Protein AF-A0A3P6QAM0-F1 (afdb_monomer_lite)

Structure (mmCIF, N/CA/C/O backbone):
data_AF-A0A3P6QAM0-F1
#
_entry.id   AF-A0A3P6QAM0-F1
#
loop_
_atom_site.group_PDB
_atom_site.id
_atom_site.type_symbol
_atom_site.label_atom_id
_atom_site.label_alt_id
_atom_site.label_comp_id
_atom_site.label_asym_id
_atom_site.label_entity_id
_atom_site.label_seq_id
_atom_site.pdbx_PDB_ins_code
_atom_site.Cartn_x
_atom_site.Cartn_y
_atom_site.Cartn_z
_atom_site.occupancy
_atom_site.B_iso_or_equiv
_atom_site.auth_seq_id
_atom_site.auth_comp_id
_atom_site.auth_asym_id
_atom_site.auth_atom_id
_atom_site.pdbx_PDB_model_num
ATOM 1 N N . MET A 1 1 ? -16.588 9.491 22.822 1.00 46.00 1 MET A N 1
ATOM 2 C CA . MET A 1 1 ? -17.987 9.081 23.075 1.00 46.00 1 MET A CA 1
ATOM 3 C C . MET A 1 1 ? -17.976 7.883 24.006 1.00 46.00 1 MET A C 1
ATOM 5 O O . MET A 1 1 ? -17.371 6.877 23.662 1.00 46.00 1 MET A O 1
ATOM 9 N N . VAL A 1 2 ? -18.585 8.013 25.185 1.00 50.03 2 VAL A N 1
ATOM 10 C CA . VAL A 1 2 ? -18.795 6.908 26.129 1.00 50.03 2 VAL A CA 1
ATOM 11 C C . VAL A 1 2 ? -20.184 6.341 25.842 1.00 50.03 2 VAL A C 1
ATOM 13 O O . VAL A 1 2 ? -21.171 7.052 25.993 1.00 50.03 2 VAL A O 1
ATOM 16 N N . LYS A 1 3 ? -20.268 5.086 25.394 1.00 48.62 3 LYS A N 1
ATOM 17 C CA . LYS A 1 3 ? -21.508 4.298 25.457 1.00 48.62 3 LYS A CA 1
ATOM 18 C C . LYS A 1 3 ? -21.388 3.425 26.713 1.00 48.62 3 LYS A C 1
ATOM 20 O O . LYS A 1 3 ? -20.379 2.747 26.874 1.00 48.62 3 LYS A O 1
ATOM 25 N N . ASN 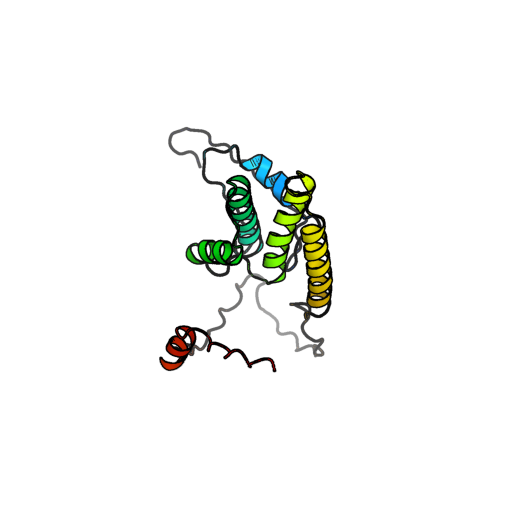A 1 4 ? -22.378 3.469 27.604 1.00 66.00 4 ASN A N 1
ATOM 26 C CA . ASN A 1 4 ? -22.512 2.601 28.789 1.00 66.00 4 ASN A CA 1
ATOM 27 C C . ASN A 1 4 ? -21.430 2.738 29.885 1.00 66.00 4 ASN A C 1
ATOM 29 O O . ASN A 1 4 ? -21.087 1.757 30.535 1.00 66.00 4 ASN A O 1
ATOM 33 N N . GLY A 1 5 ? -20.847 3.922 30.094 1.00 73.88 5 GLY A N 1
ATOM 34 C CA . GLY A 1 5 ? -19.836 4.129 31.149 1.00 73.88 5 GLY A CA 1
ATOM 35 C C . GLY A 1 5 ? -18.454 3.516 30.862 1.00 73.88 5 GLY A C 1
ATOM 36 O O . GLY A 1 5 ? -17.513 3.754 31.617 1.00 73.88 5 GLY A O 1
ATOM 37 N N . GLN A 1 6 ? -18.286 2.791 29.748 1.00 78.12 6 GLN A N 1
ATOM 38 C CA . GLN A 1 6 ? -16.986 2.272 29.323 1.00 78.12 6 GLN A CA 1
ATOM 39 C C . GLN A 1 6 ? -16.104 3.377 28.730 1.00 78.12 6 GLN A C 1
ATOM 41 O O . GLN A 1 6 ? -16.459 4.047 27.755 1.00 78.12 6 GLN A O 1
ATOM 46 N N . ARG A 1 7 ? -14.902 3.530 29.295 1.00 82.44 7 ARG A N 1
ATOM 47 C CA . ARG A 1 7 ? -13.84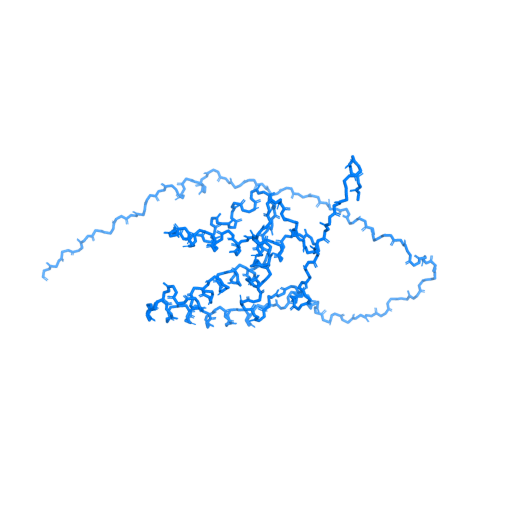4 4.366 28.721 1.00 82.44 7 ARG A CA 1
ATOM 48 C C . ARG A 1 7 ? -13.210 3.630 27.543 1.00 82.44 7 ARG A C 1
ATOM 50 O O . ARG A 1 7 ? -12.654 2.550 27.709 1.00 82.44 7 ARG A O 1
ATOM 57 N N . LEU A 1 8 ? -13.290 4.229 26.358 1.00 85.00 8 LEU A N 1
ATOM 58 C CA . LEU A 1 8 ? -12.628 3.736 25.153 1.00 85.00 8 LEU A CA 1
ATOM 59 C C . LEU A 1 8 ? -11.357 4.548 24.906 1.00 85.00 8 LEU A C 1
ATOM 61 O O . LEU A 1 8 ? -11.399 5.779 24.906 1.00 85.00 8 LEU A O 1
ATOM 65 N N . PHE A 1 9 ? -10.246 3.861 24.659 1.00 87.62 9 PHE A N 1
ATOM 66 C CA . PHE A 1 9 ? -8.983 4.483 24.272 1.00 87.62 9 PHE A CA 1
ATOM 67 C C . PHE A 1 9 ? -8.820 4.418 22.754 1.00 87.62 9 PHE A C 1
ATOM 69 O O . PHE A 1 9 ? -8.995 3.362 22.150 1.00 87.62 9 PHE A O 1
ATOM 76 N N . VAL A 1 10 ? -8.472 5.549 22.139 1.00 90.56 10 VAL A N 1
ATOM 77 C CA . VAL A 1 10 ? -8.199 5.645 20.700 1.00 90.56 10 VAL A CA 1
ATOM 78 C C . VAL A 1 10 ? -6.742 6.039 20.513 1.00 90.56 10 VAL A C 1
ATOM 80 O O . VAL A 1 10 ? -6.308 7.073 21.018 1.00 90.56 10 VAL A O 1
ATOM 83 N N . LYS A 1 11 ? -5.984 5.224 19.775 1.00 91.50 11 LYS A N 1
ATOM 84 C CA . LYS A 1 11 ? -4.593 5.509 19.415 1.00 91.50 11 LYS A CA 1
ATOM 85 C C . LYS A 1 11 ? -4.530 5.953 17.960 1.00 91.50 11 LYS A C 1
ATOM 87 O O . LYS A 1 11 ? -4.946 5.217 17.072 1.00 91.50 11 LYS A O 1
ATOM 92 N N . HIS A 1 12 ? -4.019 7.156 17.722 1.00 93.88 12 HIS A N 1
ATOM 93 C CA . HIS A 1 12 ? -3.909 7.717 16.379 1.00 93.88 12 HIS A CA 1
ATOM 94 C C . HIS A 1 12 ? -2.457 7.667 15.889 1.00 93.88 12 HIS A C 1
ATOM 96 O O . HIS A 1 12 ? -1.561 8.234 16.513 1.00 93.88 12 HIS A O 1
ATOM 102 N N . HIS A 1 13 ? -2.232 7.006 14.753 1.00 93.62 13 HIS A N 1
ATOM 103 C CA . HIS A 1 13 ? -0.937 6.941 14.080 1.00 93.62 13 HIS A CA 1
ATOM 104 C C . HIS A 1 13 ? -0.956 7.824 12.832 1.00 93.62 13 HIS A C 1
ATOM 106 O O . HIS A 1 13 ? -1.694 7.557 11.889 1.00 93.62 13 HIS A O 1
ATOM 112 N N . ARG A 1 14 ? -0.127 8.874 12.816 1.00 93.69 14 ARG A N 1
ATOM 113 C CA . ARG A 1 14 ? -0.054 9.829 11.701 1.00 93.69 14 ARG A CA 1
ATOM 114 C C . ARG A 1 14 ? 1.241 9.664 10.914 1.00 93.69 14 ARG A C 1
ATOM 116 O O . ARG A 1 14 ? 2.321 9.937 11.434 1.00 93.69 14 ARG A O 1
ATOM 123 N N . TRP A 1 15 ? 1.124 9.353 9.625 1.00 94.25 15 TRP A N 1
ATOM 124 C CA . TRP A 1 15 ? 2.239 9.445 8.684 1.00 94.25 15 TRP A CA 1
ATOM 125 C C . TRP A 1 15 ? 2.358 10.876 8.143 1.00 94.25 15 TRP A C 1
ATOM 127 O O . TRP A 1 15 ? 1.545 11.319 7.338 1.00 94.25 15 TRP A O 1
ATOM 137 N N . LYS A 1 16 ? 3.366 11.625 8.607 1.00 91.62 16 LYS A N 1
ATOM 138 C CA . LYS A 1 16 ? 3.544 13.049 8.260 1.00 91.62 16 LYS A CA 1
ATOM 139 C C . LYS A 1 16 ? 4.225 13.301 6.909 1.00 91.62 16 LYS A C 1
ATOM 141 O O . LYS A 1 16 ? 4.029 14.360 6.334 1.00 91.62 16 LYS A O 1
ATOM 146 N N . THR A 1 17 ? 5.027 12.355 6.424 1.00 90.06 17 THR A N 1
ATOM 147 C CA . THR A 1 17 ? 5.912 12.517 5.258 1.00 90.06 17 THR A CA 1
ATOM 148 C C . THR A 1 17 ? 5.370 11.902 3.967 1.00 90.06 17 THR A C 1
ATOM 150 O O . THR A 1 17 ? 6.128 11.746 3.015 1.00 90.06 17 THR A O 1
ATOM 153 N N . TRP A 1 18 ? 4.084 11.535 3.910 1.00 91.88 18 TRP A N 1
ATOM 154 C CA . TRP A 1 18 ? 3.465 11.122 2.649 1.00 91.88 18 TRP A CA 1
ATOM 155 C C . TRP A 1 18 ? 3.129 12.375 1.822 1.00 91.88 18 TRP A C 1
ATOM 157 O O . TRP A 1 18 ? 2.231 13.117 2.222 1.00 91.88 18 TRP A O 1
ATOM 167 N N . PRO A 1 19 ? 3.813 12.624 0.690 1.00 85.38 19 PRO A N 1
ATOM 168 C CA . PRO A 1 19 ? 3.629 13.838 -0.108 1.00 85.38 19 PRO A CA 1
ATOM 169 C C . PRO A 1 19 ? 2.244 13.915 -0.764 1.00 85.38 19 PRO A C 1
ATOM 171 O O . PRO A 1 19 ? 1.604 12.894 -1.039 1.00 85.38 19 PRO A O 1
ATOM 174 N N . ASP A 1 20 ? 1.739 15.129 -0.987 1.00 63.41 20 ASP A N 1
ATOM 175 C CA . ASP A 1 20 ? 0.495 15.358 -1.730 1.00 63.41 20 ASP A CA 1
ATOM 176 C C . ASP A 1 20 ? 0.706 15.012 -3.212 1.00 63.41 20 ASP A C 1
ATOM 178 O O . ASP A 1 20 ? 1.713 15.380 -3.807 1.00 63.41 20 ASP A O 1
ATOM 182 N N . LYS A 1 21 ? -0.240 14.261 -3.795 1.00 69.75 21 LYS A N 1
ATOM 183 C CA . LYS A 1 21 ? -0.266 13.806 -5.204 1.00 69.75 21 LYS A CA 1
ATOM 184 C C . LYS A 1 21 ? 0.828 12.823 -5.658 1.00 69.75 21 LYS A C 1
ATOM 186 O O . LYS A 1 21 ? 0.666 12.231 -6.720 1.00 69.75 21 LYS A O 1
ATOM 191 N N . THR A 1 22 ? 1.873 12.579 -4.870 1.00 84.56 22 THR A N 1
ATOM 192 C CA . THR A 1 22 ? 2.904 11.561 -5.158 1.00 84.56 22 THR A CA 1
ATOM 193 C C . THR A 1 22 ? 2.944 10.475 -4.072 1.00 84.56 22 THR A C 1
ATOM 195 O O . THR A 1 22 ? 1.994 10.311 -3.293 1.00 84.56 22 THR A O 1
ATOM 198 N N . VAL A 1 23 ? 4.015 9.679 -4.040 1.00 90.19 23 VAL A N 1
ATOM 199 C CA . VAL A 1 23 ? 4.192 8.555 -3.111 1.00 90.19 23 VAL A CA 1
ATOM 200 C C . VAL A 1 23 ? 5.448 8.728 -2.254 1.00 90.19 23 VAL A C 1
ATOM 202 O O . VAL A 1 23 ? 6.369 9.447 -2.649 1.00 90.19 23 VAL A O 1
ATOM 205 N N . PRO A 1 24 ? 5.506 8.124 -1.055 1.00 91.56 24 PRO A N 1
ATOM 206 C CA . PRO A 1 24 ? 6.686 8.194 -0.207 1.00 91.56 24 PRO A CA 1
ATOM 207 C C . PRO A 1 24 ? 7.884 7.509 -0.869 1.00 91.56 24 PRO A C 1
ATOM 209 O O . PRO A 1 24 ? 7.747 6.432 -1.436 1.00 91.56 24 PRO A O 1
ATOM 212 N N . LYS A 1 25 ? 9.089 8.063 -0.690 1.00 88.31 25 LYS A N 1
ATOM 213 C CA . LYS A 1 25 ? 10.333 7.380 -1.096 1.00 88.31 25 LYS A CA 1
ATOM 214 C C . LYS A 1 25 ? 10.580 6.091 -0.305 1.00 88.31 25 LYS A C 1
ATOM 216 O O . LYS A 1 25 ? 11.237 5.175 -0.782 1.00 88.31 25 LYS A O 1
ATOM 221 N N . SER A 1 26 ? 10.087 6.032 0.934 1.00 92.81 26 SER A N 1
ATOM 222 C CA . SER A 1 26 ? 10.225 4.845 1.772 1.00 92.81 26 SER A CA 1
ATOM 223 C C . SER A 1 26 ? 9.150 3.818 1.426 1.00 92.81 26 SER A C 1
ATOM 225 O O . SER A 1 26 ? 7.964 4.034 1.688 1.00 92.81 26 SER A O 1
ATOM 227 N N . LEU A 1 27 ? 9.592 2.677 0.901 1.00 93.00 27 LEU A N 1
ATOM 228 C CA . LEU A 1 27 ? 8.750 1.513 0.625 1.00 93.00 27 LEU A CA 1
ATOM 229 C C . LEU A 1 27 ? 8.406 0.724 1.899 1.00 93.00 27 LEU A C 1
ATOM 231 O O . LEU A 1 27 ? 7.360 0.090 1.970 1.00 93.00 27 LEU A O 1
ATOM 235 N N . LEU A 1 28 ? 9.244 0.816 2.941 1.00 94.81 28 LEU A N 1
ATOM 236 C CA . LEU A 1 28 ? 9.073 0.037 4.173 1.00 94.81 28 LEU A CA 1
ATOM 237 C C . LEU A 1 28 ? 8.309 0.758 5.297 1.00 94.81 28 LEU A C 1
ATOM 239 O O . LEU A 1 28 ? 7.828 0.118 6.233 1.00 94.81 28 LEU A O 1
ATOM 243 N N . ALA A 1 29 ? 8.178 2.086 5.235 1.00 94.50 29 ALA A N 1
ATOM 244 C CA . ALA A 1 29 ? 7.537 2.869 6.296 1.00 94.50 29 ALA A CA 1
ATOM 245 C C . ALA A 1 29 ? 6.068 2.478 6.544 1.00 94.50 29 ALA A C 1
ATOM 247 O O . ALA A 1 29 ? 5.619 2.492 7.691 1.00 94.50 29 ALA A O 1
ATOM 248 N N . VAL A 1 30 ? 5.344 2.072 5.497 1.00 95.88 30 VAL A N 1
ATOM 249 C CA . VAL A 1 30 ? 3.954 1.604 5.596 1.00 95.88 30 VAL A CA 1
ATOM 250 C C . VAL A 1 30 ? 3.825 0.377 6.501 1.00 95.88 30 VAL A C 1
ATOM 252 O O . VAL A 1 30 ? 2.944 0.335 7.360 1.00 95.88 30 VAL A O 1
ATOM 255 N N . PHE A 1 31 ? 4.754 -0.577 6.396 1.00 95.94 31 PHE A N 1
ATOM 256 C CA . PHE A 1 31 ? 4.710 -1.813 7.175 1.00 95.94 31 PHE A CA 1
ATOM 257 C C . PHE A 1 31 ? 4.968 -1.575 8.656 1.00 95.94 31 PHE A C 1
ATOM 259 O O . PHE A 1 31 ? 4.406 -2.285 9.480 1.00 95.94 31 PHE A O 1
ATOM 266 N N . ARG A 1 32 ? 5.730 -0.537 9.020 1.00 93.19 32 ARG A N 1
ATOM 267 C CA . ARG A 1 32 ? 5.910 -0.151 10.429 1.00 93.19 32 ARG A CA 1
ATOM 268 C C . ARG A 1 32 ? 4.590 0.280 11.063 1.00 93.19 32 ARG A C 1
ATOM 270 O O . ARG A 1 32 ? 4.316 -0.069 12.204 1.00 93.19 32 ARG A O 1
ATOM 277 N N . ILE A 1 33 ? 3.758 1.019 10.326 1.00 92.50 33 ILE A N 1
ATOM 278 C CA . ILE A 1 33 ? 2.428 1.417 10.806 1.00 92.50 33 ILE A CA 1
ATOM 279 C C . ILE A 1 33 ? 1.508 0.195 10.867 1.00 92.50 33 ILE A C 1
ATOM 281 O O . ILE A 1 33 ? 0.857 -0.012 11.889 1.00 92.50 33 ILE A O 1
ATOM 285 N N . LEU A 1 34 ? 1.497 -0.634 9.816 1.00 94.44 34 LEU A N 1
ATOM 286 C CA . LEU A 1 34 ? 0.683 -1.855 9.759 1.00 94.44 34 LEU A CA 1
ATOM 287 C C . LEU A 1 34 ? 1.032 -2.832 10.894 1.00 94.44 34 LEU A C 1
ATOM 289 O O . LEU A 1 34 ? 0.139 -3.354 11.555 1.00 94.44 34 LEU A O 1
ATOM 293 N N . GLN A 1 35 ? 2.318 -3.008 11.200 1.00 93.19 35 GLN A N 1
ATOM 294 C CA . GLN A 1 35 ? 2.787 -3.855 12.296 1.00 93.19 35 GLN A CA 1
ATOM 295 C C . GLN A 1 35 ? 2.229 -3.414 13.655 1.00 93.19 35 GLN A C 1
ATOM 297 O O . GLN A 1 35 ? 1.856 -4.259 14.462 1.00 93.19 35 GLN A O 1
ATOM 302 N N . VAL A 1 36 ? 2.129 -2.104 13.905 1.00 90.44 36 VAL A N 1
ATOM 303 C CA . VAL A 1 36 ? 1.597 -1.583 15.174 1.00 90.44 36 VAL A CA 1
ATOM 304 C C . VAL A 1 36 ? 0.090 -1.822 15.307 1.00 90.44 36 VAL A C 1
ATOM 306 O O . VAL A 1 36 ? -0.399 -1.989 16.423 1.00 90.44 36 VAL A O 1
ATOM 309 N N . VAL A 1 37 ? -0.653 -1.847 14.197 1.00 90.19 37 VAL A N 1
ATOM 310 C CA . VAL A 1 37 ? -2.122 -1.952 14.226 1.00 90.19 37 VAL A CA 1
ATOM 311 C C . VAL A 1 37 ? -2.649 -3.381 14.069 1.00 90.19 37 VAL A C 1
ATOM 313 O O . VAL A 1 37 ? -3.753 -3.658 14.519 1.00 90.19 37 VAL A O 1
ATOM 316 N N . ARG A 1 38 ? -1.878 -4.323 13.510 1.00 88.44 38 ARG A N 1
ATOM 317 C CA . ARG A 1 38 ? -2.324 -5.718 13.283 1.00 88.44 38 ARG A CA 1
ATOM 318 C C . ARG A 1 38 ? -2.761 -6.475 14.541 1.00 88.44 38 ARG A C 1
ATOM 320 O O . ARG A 1 38 ? -3.541 -7.411 14.437 1.00 88.44 38 ARG A O 1
ATOM 327 N N . GLY A 1 39 ? -2.297 -6.069 15.722 1.00 85.12 39 GLY A N 1
ATOM 328 C CA . GLY A 1 39 ? -2.699 -6.677 16.995 1.00 85.12 39 GLY A CA 1
ATOM 329 C C . GLY A 1 39 ? -4.093 -6.274 17.495 1.00 85.12 39 GLY A C 1
ATOM 330 O O . GLY A 1 39 ? -4.507 -6.727 18.560 1.00 85.12 39 GLY A O 1
ATOM 331 N N . THR A 1 40 ? -4.820 -5.396 16.794 1.00 87.56 40 THR A N 1
ATOM 332 C CA . THR A 1 40 ? -6.134 -4.929 17.256 1.00 87.56 40 THR A CA 1
ATOM 333 C C . THR A 1 40 ? -7.253 -5.893 16.867 1.00 87.56 40 THR A C 1
ATOM 335 O O . THR A 1 40 ? -7.403 -6.228 15.698 1.00 87.56 40 THR A O 1
ATOM 338 N N . SER A 1 41 ? -8.122 -6.246 17.817 1.00 85.94 41 SER A N 1
ATOM 339 C CA . SER A 1 41 ? -9.312 -7.086 17.588 1.00 85.94 41 SER A CA 1
ATOM 340 C C . SER A 1 41 ? -10.531 -6.325 17.046 1.00 85.94 41 SER A C 1
ATOM 342 O O . SER A 1 41 ? -11.619 -6.884 16.920 1.00 85.94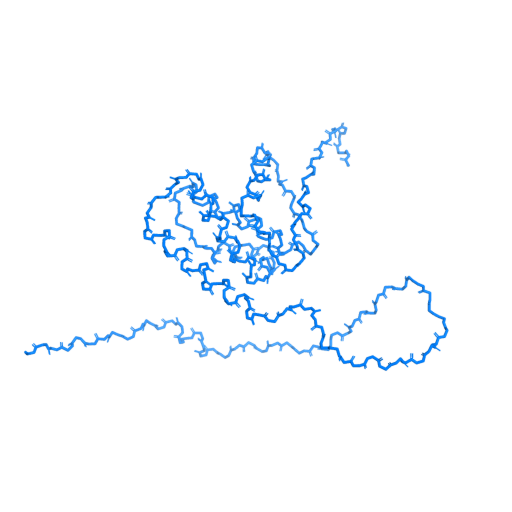 41 SER A O 1
ATOM 344 N N . ARG A 1 42 ? -10.380 -5.027 16.766 1.00 87.56 42 ARG A N 1
ATOM 345 C CA . ARG A 1 42 ? -11.457 -4.136 16.318 1.00 87.56 42 ARG A CA 1
ATOM 346 C C . ARG A 1 42 ? -11.126 -3.570 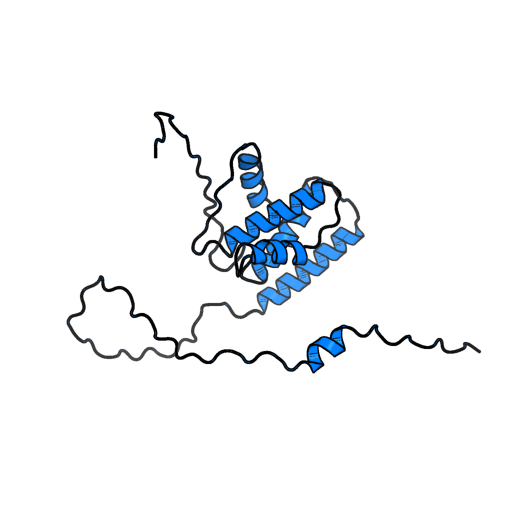14.938 1.00 87.56 42 ARG A C 1
ATOM 348 O O . ARG A 1 42 ? -9.944 -3.426 14.631 1.00 87.56 42 ARG A O 1
ATOM 355 N N . PRO A 1 43 ? -12.135 -3.187 14.135 1.00 90.94 43 PRO A N 1
ATOM 356 C CA . PRO A 1 43 ? -11.896 -2.527 12.858 1.00 90.94 43 PRO A CA 1
ATOM 357 C C . PRO A 1 43 ? -11.007 -1.288 13.017 1.00 90.94 43 PRO A C 1
ATOM 359 O O . PRO A 1 43 ? -11.238 -0.453 13.896 1.00 90.94 43 PRO A O 1
ATOM 362 N N . ILE A 1 44 ? -10.004 -1.170 12.151 1.00 94.50 44 ILE A N 1
ATOM 363 C CA . ILE A 1 44 ? -9.075 -0.038 12.120 1.00 94.50 44 ILE A CA 1
ATOM 364 C C . ILE A 1 44 ? -9.637 1.031 11.185 1.00 94.50 44 ILE A C 1
ATOM 366 O O . ILE A 1 44 ? -10.034 0.743 10.058 1.00 94.50 44 ILE A O 1
ATOM 370 N N . VAL A 1 45 ? -9.631 2.285 11.636 1.00 95.38 45 VAL A N 1
ATOM 371 C CA . VAL A 1 45 ? -9.987 3.431 10.793 1.00 95.38 45 VAL A CA 1
ATOM 372 C C . VAL A 1 45 ? -8.731 3.957 10.105 1.00 95.38 45 VAL A C 1
ATOM 374 O O . VAL A 1 45 ? -7.782 4.370 10.769 1.00 95.38 45 VAL A O 1
ATOM 377 N N . ILE A 1 46 ? -8.741 3.979 8.771 1.00 96.06 46 ILE A N 1
ATOM 378 C CA . ILE A 1 46 ? -7.683 4.567 7.942 1.00 96.06 46 ILE A CA 1
ATOM 379 C C . ILE A 1 46 ? -8.299 5.701 7.128 1.00 96.06 46 ILE A C 1
ATOM 381 O O . ILE A 1 46 ? -9.274 5.497 6.409 1.00 96.06 46 ILE A O 1
ATOM 385 N N . HIS A 1 47 ? -7.720 6.896 7.195 1.00 96.44 47 HIS A N 1
ATOM 386 C CA . HIS A 1 47 ? -8.194 8.037 6.417 1.00 96.44 47 HIS A CA 1
ATOM 387 C C . HIS A 1 47 ? -7.034 8.885 5.885 1.00 96.44 47 HIS A C 1
ATOM 389 O O . HIS A 1 47 ? -5.906 8.823 6.374 1.00 96.44 47 HIS A O 1
ATOM 395 N N . CYS A 1 48 ? -7.328 9.687 4.865 1.00 93.12 48 CYS A N 1
ATOM 396 C CA . CYS A 1 48 ? -6.459 10.761 4.399 1.00 93.12 48 CYS A CA 1
ATOM 397 C C . CYS A 1 48 ? -7.275 12.060 4.318 1.00 93.12 48 CYS A C 1
ATOM 399 O O . CYS A 1 48 ? -7.869 12.436 5.325 1.00 93.12 48 CYS A O 1
ATOM 401 N N . SER A 1 49 ? -7.317 12.719 3.156 1.00 92.69 49 SER A N 1
ATOM 402 C CA . SER A 1 49 ? -8.257 13.812 2.871 1.00 92.69 49 SER A CA 1
ATOM 403 C C . SER A 1 49 ? -9.574 13.237 2.321 1.00 92.69 49 SER A C 1
ATOM 405 O O . SER A 1 49 ? -10.483 12.952 3.090 1.00 92.69 49 SER A O 1
ATOM 407 N N . ALA A 1 50 ? -9.635 12.896 1.028 1.00 93.06 50 ALA A N 1
ATOM 408 C CA . ALA A 1 50 ? -10.812 12.257 0.415 1.00 93.06 50 ALA A CA 1
ATOM 409 C C . ALA A 1 50 ? -11.001 10.764 0.781 1.00 93.06 50 ALA A C 1
ATOM 411 O O . ALA A 1 50 ? -12.017 10.144 0.464 1.00 93.06 50 ALA A O 1
ATOM 412 N N . GLY A 1 51 ? -10.007 10.142 1.421 1.00 95.56 51 GLY A N 1
ATOM 413 C CA . GLY A 1 51 ? -10.068 8.738 1.839 1.00 95.56 51 GLY A CA 1
ATOM 414 C C . GLY A 1 51 ? -10.005 7.719 0.696 1.00 95.56 51 GLY A C 1
ATOM 415 O O . GLY A 1 51 ? -10.487 6.609 0.879 1.00 95.56 51 GLY A O 1
ATOM 416 N N . ILE A 1 52 ? -9.463 8.074 -0.476 1.00 96.25 52 ILE A N 1
ATOM 417 C CA . ILE A 1 52 ? -9.409 7.186 -1.659 1.00 96.25 52 ILE A CA 1
ATOM 418 C C . ILE A 1 52 ? -7.975 6.857 -2.107 1.00 96.25 52 ILE A C 1
ATOM 420 O O . ILE A 1 52 ? -7.649 5.692 -2.306 1.00 96.25 52 ILE A O 1
ATOM 424 N N . GLY A 1 53 ? -7.081 7.851 -2.188 1.00 95.06 53 GLY A N 1
ATOM 425 C CA . GLY A 1 53 ? -5.707 7.662 -2.672 1.00 95.06 53 GLY A CA 1
ATOM 426 C C . GLY A 1 53 ? -4.824 6.924 -1.664 1.00 95.06 53 GLY A C 1
ATOM 427 O O . GLY A 1 53 ? -4.724 5.703 -1.694 1.00 95.06 53 GLY A O 1
ATOM 428 N N . ARG A 1 54 ? -4.235 7.662 -0.709 1.00 96.38 54 ARG A N 1
ATOM 429 C CA . ARG A 1 54 ? -3.365 7.088 0.345 1.00 96.38 54 ARG A CA 1
ATOM 430 C C . ARG A 1 54 ? -4.048 5.980 1.144 1.00 96.38 54 ARG A C 1
ATOM 432 O O . ARG A 1 54 ? -3.438 4.953 1.409 1.00 96.38 54 ARG A O 1
ATOM 439 N N . THR A 1 55 ? -5.314 6.192 1.511 1.00 97.06 55 THR A N 1
ATOM 440 C CA . THR A 1 55 ? -6.121 5.189 2.215 1.00 97.06 55 THR A CA 1
ATOM 441 C C . THR A 1 55 ? -6.210 3.902 1.403 1.00 97.06 55 THR A C 1
ATOM 443 O O . THR A 1 55 ? -5.873 2.846 1.926 1.00 97.06 55 THR A O 1
ATOM 446 N N . GLY A 1 56 ? -6.581 3.994 0.121 1.00 97.44 56 GLY A N 1
ATOM 447 C CA . GLY A 1 56 ? -6.650 2.836 -0.765 1.00 97.44 56 GLY A CA 1
ATOM 448 C C . GLY A 1 56 ? -5.299 2.144 -0.925 1.00 97.44 56 GLY A C 1
ATOM 449 O O . GLY A 1 56 ? -5.250 0.922 -0.888 1.00 97.44 56 GLY A O 1
ATOM 450 N N . SER A 1 57 ? -4.197 2.898 -1.020 1.00 97.75 57 SER A N 1
ATOM 451 C CA . SER A 1 57 ? -2.846 2.327 -1.099 1.00 97.75 57 SER A CA 1
ATOM 452 C C . SER A 1 57 ? -2.475 1.522 0.145 1.00 97.75 57 SER A C 1
ATOM 454 O O . SER A 1 57 ? -1.998 0.401 0.016 1.00 97.75 57 SER A O 1
ATOM 456 N N . VAL A 1 58 ? -2.714 2.051 1.351 1.00 97.62 58 VAL A N 1
ATOM 457 C CA . VAL A 1 58 ? -2.417 1.322 2.599 1.00 97.62 58 VAL A CA 1
ATOM 458 C C . VAL A 1 58 ? -3.266 0.052 2.705 1.00 97.62 58 VAL A C 1
ATOM 460 O O . VAL A 1 58 ? -2.739 -1.000 3.060 1.00 97.62 58 VAL A O 1
ATOM 463 N N . VAL A 1 59 ? -4.553 0.127 2.350 1.00 97.75 59 VAL A N 1
ATOM 464 C CA . VAL A 1 59 ? -5.454 -1.038 2.346 1.00 97.75 59 VAL A CA 1
ATOM 465 C C . VAL A 1 59 ? -5.010 -2.081 1.316 1.00 97.75 59 VAL A C 1
ATOM 467 O O . VAL A 1 59 ? -4.952 -3.263 1.640 1.00 97.75 59 VAL A O 1
ATOM 470 N N . ALA A 1 60 ? -4.635 -1.662 0.104 1.00 98.38 60 ALA A N 1
ATOM 471 C CA . ALA A 1 60 ? -4.150 -2.559 -0.944 1.00 98.38 60 ALA A CA 1
ATOM 472 C C . ALA A 1 60 ? -2.841 -3.259 -0.558 1.00 98.38 60 ALA A C 1
ATOM 474 O O . ALA A 1 60 ? -2.697 -4.453 -0.813 1.00 98.38 60 ALA A O 1
ATOM 475 N N . ILE A 1 61 ? -1.921 -2.547 0.101 1.00 98.31 61 ILE A N 1
ATOM 476 C CA . ILE A 1 61 ? -0.684 -3.129 0.638 1.00 98.31 61 ILE A CA 1
ATOM 477 C C . ILE A 1 61 ? -1.008 -4.173 1.706 1.00 98.31 61 ILE A C 1
ATOM 479 O O . ILE A 1 61 ? -0.451 -5.264 1.665 1.00 98.31 61 ILE A O 1
ATOM 483 N N . GLU A 1 62 ? -1.923 -3.890 2.636 1.00 97.31 62 GLU A N 1
ATOM 484 C CA . GLU A 1 62 ? -2.297 -4.875 3.657 1.00 97.31 62 GLU A CA 1
ATOM 485 C C . GLU A 1 62 ? -2.953 -6.112 3.032 1.00 97.31 62 GLU A C 1
ATOM 487 O O . GLU A 1 62 ? -2.524 -7.229 3.307 1.00 97.31 62 GLU A O 1
ATOM 492 N N . MET A 1 63 ? -3.934 -5.933 2.142 1.00 97.56 63 MET A N 1
ATOM 493 C CA . MET A 1 63 ? -4.600 -7.048 1.455 1.00 97.56 63 MET A CA 1
ATOM 494 C C . MET A 1 63 ? -3.617 -7.884 0.629 1.00 97.56 63 MET A C 1
ATOM 496 O O . MET A 1 63 ? -3.657 -9.116 0.671 1.00 97.56 63 MET A O 1
ATOM 500 N N . GLY A 1 64 ? -2.723 -7.223 -0.110 1.00 97.81 64 GLY A N 1
ATOM 501 C CA . GLY A 1 64 ? -1.701 -7.889 -0.906 1.00 97.81 64 GLY A CA 1
ATOM 502 C C . GLY A 1 64 ? -0.710 -8.656 -0.038 1.00 97.81 64 GLY A C 1
ATOM 503 O O . GLY A 1 64 ? -0.416 -9.814 -0.324 1.00 97.81 64 GLY A O 1
ATOM 504 N N . LEU A 1 65 ? -0.258 -8.057 1.066 1.00 96.50 65 LEU A N 1
ATOM 505 C CA . LEU A 1 65 ? 0.673 -8.705 1.980 1.00 96.50 65 LEU A CA 1
ATOM 506 C C . LEU A 1 65 ? 0.036 -9.915 2.672 1.00 96.50 65 LEU A C 1
ATOM 508 O O . LEU A 1 65 ? 0.664 -10.965 2.721 1.00 96.50 65 LEU A O 1
ATOM 512 N N . GLN A 1 66 ? -1.210 -9.820 3.143 1.00 95.38 66 GLN A N 1
ATOM 513 C CA . GLN A 1 66 ? -1.909 -10.972 3.731 1.00 95.38 66 GLN A CA 1
ATOM 514 C C . GLN A 1 66 ? -2.090 -12.115 2.720 1.00 95.38 66 GLN A C 1
ATOM 516 O O . GLN A 1 66 ? -1.903 -13.275 3.071 1.00 95.38 66 GLN A O 1
ATOM 521 N N . THR A 1 67 ? -2.374 -11.793 1.452 1.00 96.50 67 THR A N 1
ATOM 522 C CA . THR A 1 67 ? -2.458 -12.790 0.366 1.00 96.50 67 THR A CA 1
ATOM 523 C C . THR A 1 67 ? -1.122 -13.519 0.183 1.00 96.50 67 THR A C 1
ATOM 525 O O . THR A 1 67 ? -1.082 -14.748 0.144 1.00 96.50 67 THR A O 1
ATOM 528 N N . LEU A 1 68 ? -0.014 -12.771 0.123 1.00 94.06 68 LEU A N 1
ATOM 529 C CA . LEU A 1 68 ? 1.329 -13.340 -0.026 1.00 94.06 68 LEU A CA 1
ATOM 530 C C . LEU A 1 68 ? 1.747 -14.171 1.194 1.00 94.06 68 LEU A C 1
ATOM 532 O O . LEU A 1 68 ? 2.274 -15.267 1.031 1.00 94.06 68 LEU A O 1
ATOM 536 N N . LEU A 1 69 ? 1.482 -13.685 2.410 1.00 92.44 69 LEU A N 1
ATOM 537 C CA . LEU A 1 69 ? 1.785 -14.404 3.654 1.00 92.44 69 LEU A CA 1
ATOM 538 C C . LEU A 1 69 ? 0.958 -15.687 3.808 1.00 92.44 69 LEU A C 1
ATOM 540 O O . LEU A 1 69 ? 1.421 -16.636 4.433 1.00 92.44 69 LEU A O 1
ATOM 544 N N . ALA A 1 70 ? -0.229 -15.748 3.202 1.00 94.88 70 ALA A N 1
ATOM 545 C CA . ALA A 1 70 ? -1.028 -16.966 3.098 1.00 94.88 70 ALA A CA 1
ATOM 546 C C . ALA A 1 70 ? -0.522 -17.942 2.012 1.00 94.88 70 ALA A C 1
ATOM 548 O O . ALA A 1 70 ? -1.168 -18.956 1.753 1.00 94.88 70 ALA A O 1
ATOM 549 N N . GLY A 1 71 ? 0.598 -17.641 1.342 1.00 91.69 71 GLY A N 1
ATOM 550 C CA . GLY A 1 71 ? 1.159 -18.462 0.265 1.00 91.69 71 GLY A CA 1
ATOM 551 C C . GLY A 1 71 ? 0.354 -18.413 -1.037 1.00 91.69 71 GLY A C 1
ATOM 552 O O . GLY A 1 71 ? 0.522 -19.270 -1.903 1.00 91.69 71 GLY A O 1
ATOM 553 N N . GLN A 1 72 ? -0.544 -17.436 -1.189 1.00 93.69 72 GLN A N 1
ATOM 554 C CA . GLN A 1 72 ? -1.410 -17.321 -2.358 1.00 93.69 72 GLN A CA 1
ATOM 555 C C . GLN A 1 72 ? -0.781 -16.435 -3.437 1.00 93.69 72 GLN A C 1
ATOM 557 O O . GLN A 1 72 ? -0.057 -15.477 -3.158 1.00 93.69 72 GLN A O 1
ATOM 562 N N . LYS A 1 73 ? -1.113 -16.721 -4.701 1.00 92.31 73 LYS A N 1
ATOM 563 C CA . LYS A 1 73 ? -0.731 -15.860 -5.825 1.00 92.31 73 LYS A CA 1
ATOM 564 C C . LYS A 1 73 ? -1.440 -14.513 -5.706 1.00 92.31 73 LYS A C 1
ATOM 566 O O . LYS A 1 73 ? -2.664 -14.452 -5.604 1.00 92.31 73 LYS A O 1
ATOM 571 N N . LEU A 1 74 ? -0.668 -13.435 -5.770 1.00 94.56 74 LEU A N 1
ATOM 572 C CA . LEU A 1 74 ? -1.192 -12.078 -5.723 1.00 94.56 74 LEU A CA 1
ATOM 573 C C . LEU A 1 74 ? -1.497 -11.563 -7.134 1.00 94.56 74 LEU A C 1
ATOM 575 O O . LEU A 1 74 ? -0.597 -11.448 -7.960 1.00 94.56 74 LEU A O 1
ATOM 579 N N . ASN A 1 75 ? -2.748 -11.163 -7.373 1.00 96.62 75 ASN A N 1
ATOM 580 C CA . ASN A 1 75 ? -3.110 -10.296 -8.492 1.00 96.62 75 ASN A CA 1
ATOM 581 C C . ASN A 1 75 ? -3.484 -8.908 -7.960 1.00 96.62 75 ASN A C 1
ATOM 583 O O . ASN A 1 75 ? -4.559 -8.716 -7.386 1.00 96.62 75 ASN A O 1
ATOM 587 N N . LEU A 1 76 ? -2.595 -7.933 -8.150 1.00 95.62 76 LEU A N 1
ATOM 588 C CA . LEU A 1 76 ? -2.792 -6.588 -7.614 1.00 95.62 76 LEU A CA 1
ATOM 589 C C . LEU A 1 76 ? -3.981 -5.856 -8.262 1.00 95.62 76 LEU A C 1
ATOM 591 O O . LEU A 1 76 ? -4.669 -5.092 -7.585 1.00 95.62 76 LEU A O 1
ATOM 595 N N . LEU A 1 77 ? -4.285 -6.133 -9.534 1.00 96.56 77 LEU A N 1
ATOM 596 C CA . LEU A 1 77 ? -5.446 -5.552 -10.210 1.00 96.56 77 LEU A CA 1
ATOM 597 C C . LEU A 1 77 ? -6.749 -6.011 -9.550 1.00 96.56 77 LEU A C 1
ATOM 599 O O . LEU A 1 77 ? -7.644 -5.197 -9.319 1.00 96.56 77 LEU A O 1
ATOM 603 N N . ASP A 1 78 ? -6.838 -7.292 -9.195 1.00 97.88 78 ASP A N 1
ATOM 604 C CA . ASP A 1 78 ? -8.013 -7.842 -8.518 1.00 97.88 78 ASP A CA 1
ATOM 605 C C . ASP A 1 78 ? -8.142 -7.318 -7.085 1.00 97.88 78 ASP A C 1
ATOM 607 O O . ASP A 1 78 ? -9.255 -7.049 -6.633 1.00 97.88 78 ASP A O 1
ATOM 611 N N . VAL A 1 79 ? -7.025 -7.093 -6.383 1.00 98.25 79 VAL A N 1
ATOM 612 C CA . VAL A 1 79 ? -7.036 -6.391 -5.087 1.00 98.25 79 VAL A CA 1
ATOM 613 C C . VAL A 1 79 ? -7.621 -4.988 -5.250 1.00 98.25 79 VAL A C 1
ATOM 615 O O . VAL A 1 79 ? -8.542 -4.618 -4.523 1.00 98.25 79 VAL A O 1
ATOM 618 N N . CYS A 1 80 ? -7.153 -4.215 -6.233 1.00 97.62 80 CYS A N 1
ATOM 619 C CA . CYS A 1 80 ? -7.680 -2.875 -6.484 1.00 97.62 80 CYS A CA 1
ATOM 620 C C . CYS A 1 80 ? -9.161 -2.882 -6.888 1.00 97.62 80 CYS A C 1
ATOM 622 O O . CYS A 1 80 ? -9.899 -2.010 -6.434 1.00 97.62 80 CYS A O 1
ATOM 624 N N . ARG A 1 81 ? -9.613 -3.855 -7.692 1.00 97.88 81 ARG A N 1
ATOM 625 C CA . ARG A 1 81 ? -11.037 -4.033 -8.031 1.00 97.88 81 ARG A CA 1
ATOM 626 C C . ARG A 1 81 ? -11.879 -4.270 -6.779 1.00 97.88 81 ARG A C 1
ATOM 628 O O . ARG A 1 81 ? -12.776 -3.479 -6.519 1.00 97.88 81 ARG A O 1
ATOM 635 N N . LYS A 1 82 ? -11.500 -5.240 -5.938 1.00 98.06 82 LYS A N 1
ATOM 636 C CA . LYS A 1 82 ? -12.201 -5.544 -4.676 1.00 98.06 82 LYS A CA 1
ATOM 637 C C . LYS A 1 82 ? -12.319 -4.327 -3.756 1.00 98.06 82 LYS A C 1
ATOM 639 O O . LYS A 1 82 ? -13.357 -4.114 -3.139 1.00 98.06 82 LYS A O 1
ATOM 644 N N . ILE A 1 83 ? -11.266 -3.511 -3.660 1.00 98.12 83 ILE A N 1
ATOM 645 C CA . ILE A 1 83 ? -11.316 -2.275 -2.864 1.00 98.12 83 ILE A CA 1
ATOM 646 C C . ILE A 1 83 ? -12.256 -1.253 -3.519 1.00 98.12 83 ILE A C 1
ATOM 648 O O . ILE A 1 83 ? -13.019 -0.590 -2.819 1.00 98.12 83 ILE A O 1
ATOM 652 N N . ARG A 1 84 ? -12.228 -1.119 -4.851 1.00 98.12 84 ARG A N 1
ATOM 653 C CA . ARG A 1 84 ? -13.086 -0.183 -5.595 1.00 98.12 84 ARG A CA 1
ATOM 654 C C . ARG A 1 84 ? -14.567 -0.557 -5.553 1.00 98.12 84 ARG A C 1
ATOM 656 O O . ARG A 1 84 ? -15.380 0.364 -5.536 1.00 98.12 84 ARG A O 1
ATOM 663 N N . ASP A 1 85 ? -14.892 -1.841 -5.429 1.00 98.12 85 ASP A N 1
ATOM 664 C CA . ASP A 1 85 ? -16.263 -2.323 -5.211 1.00 98.12 85 ASP A CA 1
ATOM 665 C C . ASP A 1 85 ? -16.839 -1.837 -3.869 1.00 98.12 85 ASP A C 1
ATOM 667 O O . ASP A 1 85 ? -18.040 -1.619 -3.743 1.00 98.12 85 ASP A O 1
ATOM 671 N N . GLN A 1 86 ? -15.984 -1.620 -2.862 1.00 97.38 86 GLN A N 1
ATOM 672 C CA . GLN A 1 86 ? -16.387 -1.100 -1.548 1.00 97.38 86 GLN A CA 1
ATOM 673 C C . GLN A 1 86 ? -16.221 0.422 -1.430 1.00 97.38 86 GLN A C 1
ATOM 675 O O . GLN A 1 86 ? -16.927 1.075 -0.658 1.00 97.38 86 GLN A O 1
ATOM 680 N N . ARG A 1 87 ? -15.268 1.007 -2.168 1.00 97.38 87 ARG A N 1
ATOM 681 C CA . ARG A 1 87 ? -14.990 2.446 -2.169 1.00 97.38 87 ARG A CA 1
ATOM 682 C C . ARG A 1 87 ? -14.421 2.912 -3.508 1.00 97.38 87 ARG A C 1
ATOM 684 O O . ARG A 1 87 ? -13.232 2.744 -3.796 1.00 97.38 87 ARG A O 1
ATOM 691 N N . MET A 1 88 ? -15.273 3.576 -4.285 1.00 96.75 88 MET A N 1
ATOM 692 C CA . MET A 1 88 ? -14.963 4.123 -5.607 1.00 96.75 88 MET A CA 1
ATOM 693 C C . MET A 1 88 ? -13.670 4.963 -5.623 1.00 96.75 88 MET A C 1
ATOM 695 O O . MET A 1 88 ? -13.363 5.683 -4.673 1.00 96.75 88 MET A O 1
ATOM 699 N N . HIS A 1 89 ? -12.916 4.870 -6.724 1.00 95.56 89 HIS A N 1
ATOM 700 C CA . HIS A 1 89 ? -11.640 5.569 -6.964 1.00 95.56 89 HIS A CA 1
ATOM 701 C C . HIS A 1 89 ? -10.497 5.265 -5.979 1.00 95.56 89 HIS A C 1
ATOM 703 O O . HIS A 1 89 ? -9.489 5.976 -5.970 1.00 95.56 89 HIS A O 1
ATOM 709 N N . SER A 1 90 ? -10.608 4.208 -5.170 1.00 97.62 90 SER A N 1
ATOM 710 C CA . SER A 1 90 ? -9.502 3.771 -4.314 1.00 97.62 90 SER A CA 1
ATOM 711 C C . SER A 1 90 ? -8.253 3.429 -5.130 1.00 97.62 90 SER A C 1
ATOM 713 O O . SER A 1 90 ? -8.361 2.810 -6.193 1.00 97.62 90 SER A O 1
ATOM 715 N N . VAL A 1 91 ? -7.079 3.828 -4.617 1.00 95.81 91 VAL A N 1
ATOM 716 C CA . VAL A 1 91 ? -5.806 3.877 -5.367 1.00 95.81 91 VAL A CA 1
ATOM 717 C C . VAL A 1 91 ? -5.984 4.763 -6.604 1.00 95.81 91 VAL A C 1
ATOM 719 O O . VAL A 1 91 ? -6.322 4.301 -7.695 1.00 95.81 91 VAL A O 1
ATOM 722 N N . GLN A 1 92 ? -5.849 6.070 -6.384 1.00 92.81 92 GLN A N 1
ATOM 723 C CA . GLN A 1 92 ? -6.412 7.102 -7.254 1.00 92.81 92 GLN A CA 1
ATOM 724 C C . GLN A 1 92 ? -5.572 7.362 -8.507 1.00 92.81 92 GLN A C 1
ATOM 726 O O . GLN A 1 92 ? -6.130 7.621 -9.567 1.00 92.81 92 GLN A O 1
ATOM 731 N N . VAL A 1 93 ? -4.246 7.330 -8.379 1.00 90.31 93 VAL A N 1
ATOM 732 C CA . VAL A 1 93 ? -3.312 7.654 -9.467 1.00 90.31 93 VAL A CA 1
ATOM 733 C C . VAL A 1 93 ? -2.340 6.506 -9.704 1.00 90.31 93 VAL A C 1
ATOM 735 O O . VAL A 1 93 ? -2.045 5.734 -8.793 1.00 90.31 93 VAL A O 1
ATOM 738 N N . GLU A 1 94 ? -1.809 6.411 -10.917 1.00 88.81 94 GLU A N 1
ATOM 739 C CA . GLU A 1 94 ? -0.949 5.305 -11.364 1.00 88.81 94 GLU A CA 1
ATOM 740 C C . GLU A 1 94 ? 0.283 5.114 -10.471 1.00 88.81 94 GLU A C 1
ATOM 742 O O . GLU A 1 94 ? 0.596 3.996 -10.066 1.00 88.81 94 GLU A O 1
ATOM 747 N N . VAL A 1 95 ? 0.916 6.213 -10.047 1.00 90.19 95 VAL A N 1
ATOM 748 C CA . VAL A 1 95 ? 2.068 6.165 -9.134 1.00 90.19 95 VAL A CA 1
ATOM 749 C C . VAL A 1 95 ? 1.735 5.522 -7.784 1.00 90.19 95 VAL A C 1
ATOM 751 O O . VAL A 1 95 ? 2.580 4.855 -7.195 1.00 90.19 95 VAL A O 1
ATOM 754 N N . GLN A 1 96 ? 0.492 5.636 -7.306 1.00 93.88 96 GLN A N 1
ATOM 755 C CA . GLN A 1 96 ? 0.053 4.941 -6.093 1.00 93.88 96 GLN A CA 1
ATOM 756 C C . GLN A 1 96 ? -0.103 3.440 -6.319 1.00 93.88 96 GLN A C 1
ATOM 758 O O . GLN A 1 96 ? 0.206 2.672 -5.414 1.00 93.88 96 GLN A O 1
ATOM 763 N N . TYR A 1 97 ? -0.578 3.021 -7.494 1.00 94.12 97 TYR A N 1
ATOM 764 C CA . TYR A 1 97 ? -0.691 1.605 -7.841 1.00 94.12 97 TYR A CA 1
ATOM 765 C C . TYR A 1 97 ? 0.689 0.949 -7.893 1.00 94.12 97 TYR A C 1
ATOM 767 O O . TYR A 1 97 ? 0.903 -0.093 -7.274 1.00 94.12 97 TYR A O 1
ATOM 775 N N . VAL A 1 98 ? 1.652 1.604 -8.545 1.00 91.56 98 VAL A N 1
ATOM 776 C CA . VAL A 1 98 ? 3.021 1.087 -8.605 1.00 91.56 98 VAL A CA 1
ATOM 777 C C . VAL A 1 98 ? 3.688 1.100 -7.237 1.00 91.56 98 VAL A C 1
ATOM 779 O O . VAL A 1 98 ? 4.275 0.094 -6.856 1.00 91.56 98 VAL A O 1
ATOM 782 N N . TYR A 1 99 ? 3.497 2.147 -6.431 1.00 94.06 99 TYR A N 1
ATOM 783 C CA . TYR A 1 99 ? 3.988 2.160 -5.050 1.00 94.06 99 TYR A CA 1
ATOM 784 C C . TYR A 1 99 ? 3.495 0.967 -4.217 1.00 94.06 99 TYR A C 1
ATOM 786 O O . TYR A 1 99 ? 4.255 0.434 -3.413 1.00 94.06 99 TYR A O 1
ATOM 794 N N . VAL A 1 100 ? 2.247 0.515 -4.407 1.00 96.56 100 VAL A N 1
ATOM 795 C CA . VAL A 1 100 ? 1.734 -0.686 -3.725 1.00 96.56 100 VAL A CA 1
ATOM 796 C C . VAL A 1 100 ? 2.535 -1.925 -4.132 1.00 96.56 100 VAL A C 1
ATOM 798 O O . VAL A 1 100 ? 2.965 -2.676 -3.258 1.00 96.56 100 VAL A O 1
ATOM 801 N N . ALA A 1 101 ? 2.764 -2.124 -5.433 1.00 93.94 101 ALA A N 1
ATOM 802 C CA . ALA A 1 101 ? 3.569 -3.237 -5.934 1.00 93.94 101 ALA A CA 1
ATOM 803 C C . ALA A 1 101 ? 5.006 -3.177 -5.393 1.00 93.94 101 ALA A C 1
ATOM 805 O O . ALA A 1 101 ? 5.507 -4.160 -4.853 1.00 93.94 101 ALA A O 1
ATOM 806 N N . GLU A 1 102 ? 5.643 -2.006 -5.464 1.00 91.81 102 GLU A N 1
ATOM 807 C CA . GLU A 1 102 ? 7.011 -1.810 -4.988 1.00 91.81 102 GLU A CA 1
ATOM 808 C C . GLU A 1 102 ? 7.154 -2.058 -3.488 1.00 91.81 102 GLU A C 1
ATOM 810 O O . GLU A 1 102 ? 8.110 -2.701 -3.063 1.00 91.81 102 GLU A O 1
ATOM 815 N N . ALA A 1 103 ? 6.204 -1.579 -2.681 1.00 95.31 103 ALA A N 1
ATOM 816 C CA . ALA A 1 103 ? 6.219 -1.792 -1.241 1.00 95.31 103 ALA A CA 1
ATOM 817 C C . ALA A 1 103 ? 6.153 -3.285 -0.900 1.00 95.31 103 ALA A C 1
ATOM 819 O O . ALA A 1 103 ? 6.928 -3.762 -0.072 1.00 95.31 103 ALA A O 1
ATOM 820 N N . LEU A 1 104 ? 5.265 -4.036 -1.558 1.00 95.06 104 LEU A N 1
ATOM 821 C CA . LEU A 1 104 ? 5.151 -5.484 -1.370 1.00 95.06 104 LEU A CA 1
ATOM 822 C C . LEU A 1 104 ? 6.426 -6.210 -1.800 1.00 95.06 104 LEU A C 1
ATOM 824 O O . LEU A 1 104 ? 6.887 -7.109 -1.094 1.00 95.06 104 LEU A O 1
ATOM 828 N N . CYS A 1 105 ? 7.021 -5.791 -2.918 1.00 90.75 105 CYS A N 1
ATOM 829 C CA . CYS A 1 105 ? 8.248 -6.399 -3.398 1.00 90.75 105 CYS A CA 1
ATOM 830 C C . CYS A 1 105 ? 9.439 -6.139 -2.462 1.00 90.75 105 CYS A C 1
ATOM 832 O O . CYS A 1 105 ? 10.179 -7.059 -2.108 1.00 90.75 105 CYS A O 1
ATOM 834 N N . GLU A 1 106 ? 9.603 -4.894 -2.016 1.00 91.44 106 GLU A N 1
ATOM 835 C CA . GLU A 1 106 ? 10.668 -4.525 -1.084 1.00 91.44 106 GLU A CA 1
ATOM 836 C C . GLU A 1 106 ? 10.493 -5.229 0.265 1.00 91.44 106 GLU A C 1
ATOM 838 O O . GLU A 1 106 ? 11.478 -5.641 0.873 1.00 91.44 106 GLU A O 1
ATOM 843 N N . TYR A 1 107 ? 9.251 -5.439 0.714 1.00 93.06 107 TYR A N 1
ATOM 844 C CA . TYR A 1 107 ? 8.979 -6.229 1.912 1.00 93.06 107 TYR A CA 1
ATOM 845 C C . TYR A 1 107 ? 9.426 -7.685 1.756 1.00 93.06 107 TYR A C 1
ATOM 847 O O . TYR A 1 107 ? 10.149 -8.187 2.612 1.00 93.06 107 TYR A O 1
ATOM 855 N N . GLY A 1 108 ? 9.048 -8.353 0.659 1.00 90.69 108 GLY A N 1
ATOM 856 C CA . GLY A 1 108 ? 9.450 -9.740 0.397 1.00 90.69 108 GLY A CA 1
ATOM 857 C C . GLY A 1 108 ? 10.970 -9.912 0.342 1.00 90.69 108 GLY A C 1
ATOM 858 O O . GLY A 1 108 ? 11.506 -10.846 0.935 1.00 90.69 108 GLY A O 1
ATOM 859 N N . LYS A 1 109 ? 11.672 -8.958 -0.281 1.00 87.69 109 LYS A N 1
ATOM 860 C CA . LYS A 1 109 ? 13.140 -8.904 -0.300 1.00 87.69 109 LYS A CA 1
ATOM 861 C C . LYS A 1 109 ? 13.728 -8.688 1.099 1.00 87.69 109 LYS A C 1
ATOM 863 O O . LYS A 1 109 ? 14.630 -9.419 1.492 1.00 87.69 109 LYS A O 1
ATOM 868 N N . ALA A 1 110 ? 13.229 -7.706 1.853 1.00 90.31 110 ALA A N 1
ATOM 869 C CA . ALA A 1 110 ? 13.737 -7.377 3.187 1.00 90.31 110 ALA A CA 1
ATOM 870 C C . ALA A 1 110 ? 13.516 -8.501 4.214 1.00 90.31 110 ALA A C 1
ATOM 872 O O . ALA A 1 110 ? 14.288 -8.616 5.161 1.00 90.31 110 ALA A O 1
ATOM 873 N N . MET A 1 111 ? 12.476 -9.317 4.025 1.00 90.38 111 MET A N 1
ATOM 874 C CA . MET A 1 111 ? 12.178 -10.492 4.853 1.00 90.38 111 MET A CA 1
ATOM 875 C C . MET A 1 111 ? 12.799 -11.789 4.310 1.00 90.38 111 MET A C 1
ATOM 877 O O . MET A 1 111 ? 12.546 -12.856 4.859 1.00 90.38 111 MET A O 1
ATOM 881 N N . GLU A 1 112 ? 13.586 -11.710 3.233 1.00 88.94 112 GLU A N 1
ATOM 882 C CA . GLU A 1 112 ? 14.220 -12.852 2.566 1.00 88.94 112 GLU A CA 1
ATOM 883 C C . GLU A 1 112 ? 13.254 -13.950 2.064 1.00 88.94 112 GLU A C 1
ATOM 885 O O . GLU A 1 112 ? 13.649 -15.107 1.919 1.00 88.94 112 GLU A O 1
ATOM 890 N N . TYR A 1 113 ? 11.997 -13.610 1.757 1.00 85.44 113 TYR A N 1
ATOM 891 C CA . TYR A 1 113 ? 10.990 -14.584 1.305 1.00 85.44 113 TYR A CA 1
ATOM 892 C C . TYR A 1 113 ? 11.218 -15.107 -0.112 1.00 85.44 113 TYR A C 1
ATOM 894 O O . TYR A 1 113 ? 10.816 -16.225 -0.427 1.00 85.44 113 TYR A O 1
ATOM 902 N N . TRP A 1 114 ? 11.869 -14.326 -0.969 1.00 75.62 114 TRP A N 1
ATOM 903 C CA . TRP A 1 114 ? 12.324 -14.786 -2.276 1.00 75.62 114 TRP A CA 1
ATOM 904 C C . TRP A 1 114 ? 13.780 -14.378 -2.487 1.00 75.62 114 TRP A C 1
ATOM 906 O O . TRP A 1 114 ? 14.198 -13.275 -2.132 1.00 75.62 114 TRP A O 1
ATOM 916 N N . LYS A 1 115 ? 14.561 -15.288 -3.070 1.00 76.88 115 LYS A N 1
ATOM 917 C CA . LYS A 1 115 ? 15.981 -15.081 -3.402 1.00 76.88 115 LYS A CA 1
ATOM 918 C C . LYS A 1 115 ? 16.273 -15.328 -4.882 1.00 76.88 115 LYS A C 1
ATOM 920 O O . LYS A 1 115 ? 17.432 -15.422 -5.259 1.00 76.88 115 LYS A O 1
ATOM 925 N N . ASP A 1 116 ? 15.228 -15.434 -5.702 1.00 80.94 116 ASP A N 1
ATOM 926 C CA . ASP A 1 116 ? 15.347 -15.670 -7.137 1.00 80.94 116 ASP A CA 1
ATOM 927 C C . ASP A 1 116 ? 16.011 -14.457 -7.827 1.00 80.94 116 ASP A C 1
ATOM 929 O O . ASP A 1 116 ? 15.413 -13.370 -7.869 1.00 80.94 116 ASP A O 1
ATOM 933 N N . PRO A 1 117 ? 17.242 -14.609 -8.356 1.00 83.31 117 PRO A N 1
ATOM 934 C CA . PRO A 1 117 ? 17.959 -13.520 -9.010 1.00 83.31 117 PRO A CA 1
ATOM 935 C C . PRO A 1 117 ? 17.239 -12.990 -10.253 1.00 83.31 117 PRO A C 1
ATOM 937 O O . PRO A 1 117 ? 17.352 -11.801 -10.560 1.00 83.31 117 PRO A O 1
ATOM 940 N N . GLU A 1 118 ? 16.487 -13.837 -10.958 1.00 84.25 118 GLU A N 1
ATOM 941 C CA . GLU A 1 118 ? 15.763 -13.451 -12.166 1.00 84.25 118 GLU A CA 1
ATOM 942 C C . GLU A 1 118 ? 14.590 -12.533 -11.817 1.00 84.25 118 GLU A C 1
ATOM 944 O O . GLU A 1 118 ? 14.468 -11.446 -12.386 1.00 84.25 118 GLU A O 1
ATOM 949 N N . LEU A 1 119 ? 13.797 -12.890 -10.802 1.00 77.62 119 LEU A N 1
ATOM 950 C CA . LEU A 1 119 ? 12.705 -12.043 -10.309 1.00 77.62 119 LEU A CA 1
ATOM 951 C C . LEU A 1 119 ? 13.214 -10.692 -9.795 1.00 77.62 119 LEU A C 1
ATOM 953 O O . LEU A 1 119 ? 12.610 -9.653 -10.073 1.00 77.62 119 LEU A O 1
ATOM 957 N N . LEU A 1 120 ? 14.349 -10.678 -9.090 1.00 79.38 120 LEU A N 1
ATOM 958 C CA . LEU A 1 120 ? 14.982 -9.435 -8.639 1.00 79.38 120 LEU A CA 1
ATOM 959 C C . LEU A 1 120 ? 15.440 -8.568 -9.821 1.00 79.38 120 LEU A C 1
ATOM 961 O O . LEU A 1 120 ? 15.274 -7.343 -9.795 1.00 79.38 120 LEU A O 1
ATOM 965 N N . GLN A 1 121 ? 15.976 -9.185 -10.878 1.00 86.19 121 GLN A N 1
ATOM 966 C CA . GLN A 1 121 ? 16.378 -8.474 -12.089 1.00 86.19 121 GLN A CA 1
ATOM 967 C C . GLN A 1 121 ? 15.163 -7.925 -12.848 1.00 86.19 121 GLN A C 1
ATOM 969 O O . GLN A 1 121 ? 15.180 -6.766 -13.266 1.00 86.19 121 GLN A O 1
ATOM 974 N N . MET A 1 122 ? 14.101 -8.720 -13.004 1.00 83.12 122 MET A N 1
ATOM 975 C CA . MET A 1 122 ? 12.846 -8.289 -13.625 1.00 83.12 122 MET A CA 1
ATOM 976 C C . MET A 1 122 ? 12.242 -7.099 -12.881 1.00 83.12 122 MET A C 1
ATOM 978 O O . MET A 1 122 ? 11.884 -6.102 -13.508 1.00 83.12 122 MET A O 1
ATOM 982 N N . PHE A 1 123 ? 12.195 -7.161 -11.548 1.00 79.56 123 PHE A N 1
ATOM 983 C CA . PHE A 1 123 ? 11.708 -6.060 -10.720 1.00 79.56 123 PHE A CA 1
ATOM 984 C C . PHE A 1 123 ? 12.564 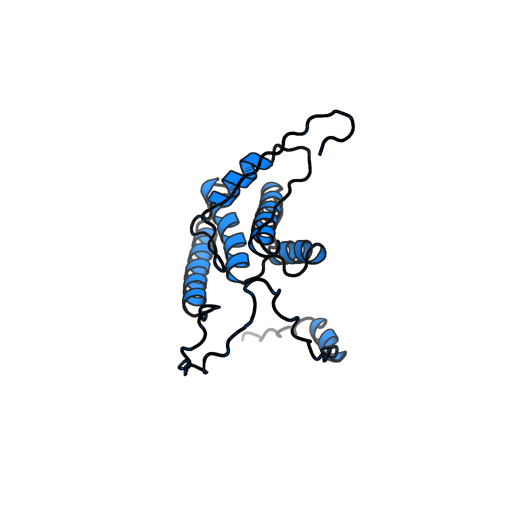-4.798 -10.883 1.00 79.56 123 PHE A C 1
ATOM 986 O O . PHE A 1 123 ? 12.032 -3.700 -11.038 1.00 79.56 123 PHE A O 1
ATOM 993 N N . THR A 1 124 ? 13.890 -4.948 -10.924 1.00 83.81 124 THR A N 1
ATOM 994 C CA . THR A 1 124 ? 14.813 -3.823 -11.137 1.00 83.81 124 THR A CA 1
ATOM 995 C C . THR A 1 124 ? 14.595 -3.162 -12.502 1.00 83.81 124 THR A C 1
ATOM 997 O O . THR A 1 124 ? 14.525 -1.936 -12.589 1.00 83.81 124 THR A O 1
ATOM 1000 N N . LYS A 1 125 ? 14.424 -3.960 -13.565 1.00 86.69 125 LYS A N 1
ATOM 1001 C CA . LYS A 1 125 ? 14.116 -3.469 -14.920 1.00 86.69 125 LYS A CA 1
ATOM 1002 C C . LYS A 1 125 ? 12.767 -2.749 -14.967 1.00 86.69 125 LYS A C 1
ATOM 1004 O O . LYS A 1 125 ? 12.680 -1.657 -15.525 1.00 86.69 125 LYS A O 1
ATOM 1009 N N . PHE A 1 126 ? 11.737 -3.336 -14.356 1.00 83.62 126 PHE A N 1
ATOM 1010 C CA . PHE A 1 126 ? 10.412 -2.724 -14.253 1.00 83.62 126 PHE A CA 1
ATOM 1011 C C . PHE A 1 126 ? 10.483 -1.359 -13.562 1.00 83.62 126 PHE A C 1
ATOM 1013 O O . PHE A 1 126 ? 9.954 -0.384 -14.088 1.00 83.62 126 PHE A O 1
ATOM 1020 N N . LYS A 1 127 ? 11.194 -1.272 -12.433 1.00 78.50 127 LYS A N 1
ATOM 1021 C CA . LYS A 1 127 ? 11.364 -0.023 -11.690 1.00 78.50 127 LYS A CA 1
ATOM 1022 C C . LYS A 1 127 ? 12.050 1.055 -12.525 1.00 78.50 127 LYS A C 1
ATOM 1024 O O . LYS A 1 127 ? 11.528 2.157 -12.619 1.00 78.50 127 LYS A O 1
ATOM 1029 N N . ALA A 1 128 ? 13.154 0.725 -13.197 1.00 85.56 128 ALA A N 1
ATOM 1030 C CA . ALA A 1 128 ? 13.843 1.674 -14.071 1.00 85.56 128 ALA A CA 1
ATOM 1031 C C . ALA A 1 128 ? 12.932 2.192 -15.200 1.00 85.56 128 ALA A C 1
ATOM 1033 O O . ALA A 1 128 ? 12.890 3.392 -15.465 1.00 85.56 128 ALA A O 1
ATOM 1034 N N . SER A 1 129 ? 12.158 1.300 -15.828 1.00 84.38 129 SER A N 1
ATOM 1035 C CA . SER A 1 129 ? 11.187 1.678 -16.861 1.00 84.38 129 SER A CA 1
ATOM 1036 C C . SER A 1 129 ? 10.052 2.545 -16.314 1.00 84.38 129 SER A C 1
ATOM 1038 O O . SER A 1 129 ? 9.573 3.436 -17.013 1.00 84.38 129 SER A O 1
ATOM 1040 N N . PHE A 1 130 ? 9.591 2.276 -15.094 1.00 80.81 130 PHE A N 1
ATOM 1041 C CA . PHE A 1 130 ? 8.522 3.045 -14.475 1.00 80.81 130 PHE A CA 1
ATOM 1042 C C . PHE A 1 130 ? 8.996 4.429 -14.026 1.00 80.81 130 PHE A C 1
ATOM 1044 O O . PHE A 1 130 ? 8.293 5.409 -14.254 1.00 80.81 130 PHE A O 1
ATOM 1051 N N . ASP A 1 131 ? 10.189 4.529 -13.441 1.00 82.44 131 ASP A N 1
ATOM 1052 C CA . ASP A 1 131 ? 10.786 5.807 -13.052 1.00 82.44 131 ASP A CA 1
ATOM 1053 C C . ASP A 1 131 ? 10.974 6.717 -14.283 1.00 82.44 131 ASP A C 1
ATOM 1055 O O . ASP A 1 131 ? 10.635 7.902 -14.234 1.00 82.44 131 ASP A O 1
ATOM 1059 N N . ASP A 1 132 ? 11.415 6.155 -15.415 1.00 85.38 132 ASP A N 1
ATOM 1060 C CA . ASP A 1 132 ? 11.474 6.858 -16.704 1.00 85.38 132 ASP A CA 1
ATOM 1061 C C . ASP A 1 132 ? 10.082 7.314 -17.179 1.00 85.38 132 ASP A C 1
ATOM 1063 O O . ASP A 1 132 ? 9.907 8.483 -17.532 1.00 85.38 132 ASP A O 1
ATOM 1067 N N . TYR A 1 133 ? 9.066 6.447 -17.116 1.00 82.06 133 TYR A N 1
ATOM 1068 C CA . TYR A 1 133 ? 7.682 6.815 -17.440 1.00 82.06 133 TYR A CA 1
ATOM 1069 C C . TYR A 1 133 ? 7.166 7.966 -16.563 1.00 82.06 133 TYR A C 1
ATOM 1071 O O . TYR A 1 133 ? 6.659 8.960 -17.082 1.00 82.06 133 TYR A O 1
ATOM 1079 N N . VAL A 1 134 ? 7.346 7.880 -15.241 1.00 76.94 134 VAL A N 1
ATOM 1080 C CA . VAL A 1 134 ? 6.921 8.919 -14.292 1.00 76.94 134 VAL A CA 1
ATOM 1081 C C . VAL A 1 134 ? 7.642 10.236 -14.551 1.00 76.94 134 VAL A C 1
ATOM 1083 O O . VAL A 1 134 ? 7.013 11.288 -14.457 1.00 76.94 134 VAL A O 1
ATOM 1086 N N . SER A 1 135 ? 8.927 10.201 -14.916 1.00 81.94 135 SER A N 1
ATOM 1087 C CA . SER A 1 135 ? 9.693 11.412 -15.241 1.00 81.94 135 SER A CA 1
ATOM 1088 C C . SER A 1 135 ? 9.130 12.188 -16.440 1.00 81.94 135 SER A C 1
ATOM 1090 O O . SER A 1 135 ? 9.324 13.399 -16.537 1.00 81.94 135 SER A O 1
ATOM 1092 N N . LYS A 1 136 ? 8.398 11.501 -17.328 1.00 81.62 136 LYS A N 1
ATOM 1093 C CA . LYS A 1 136 ? 7.783 12.061 -18.539 1.00 81.62 136 LYS A CA 1
ATOM 1094 C C . LYS A 1 136 ? 6.344 12.528 -18.324 1.00 81.62 136 LYS A C 1
ATOM 1096 O O . LYS A 1 136 ? 5.792 13.199 -19.195 1.00 81.62 136 LYS A O 1
ATOM 1101 N N . LEU A 1 137 ? 5.719 12.179 -17.198 1.00 70.81 137 LEU A N 1
ATOM 1102 C CA . LEU A 1 137 ? 4.350 12.593 -16.918 1.00 70.81 137 LEU A CA 1
ATOM 1103 C C . LEU A 1 137 ? 4.282 14.097 -16.613 1.00 70.81 137 LEU A C 1
ATOM 1105 O O . LEU A 1 137 ? 5.103 14.613 -15.849 1.00 70.81 137 LEU A O 1
ATOM 1109 N N . PRO A 1 138 ? 3.276 14.815 -17.146 1.00 67.38 138 PRO A N 1
ATOM 1110 C CA . PRO A 1 138 ? 3.062 16.207 -16.789 1.00 67.38 138 PRO A CA 1
ATOM 1111 C C . PRO A 1 138 ? 2.765 16.321 -15.290 1.00 67.38 138 PRO A C 1
ATOM 1113 O O . PRO A 1 138 ? 1.960 15.571 -14.729 1.00 67.38 138 PRO A O 1
ATOM 1116 N N . VAL A 1 139 ? 3.401 17.288 -14.628 1.00 63.41 139 VAL A N 1
ATOM 1117 C CA . VAL A 1 139 ? 3.162 17.560 -13.209 1.00 63.41 139 VAL A CA 1
ATOM 1118 C C . VAL A 1 139 ? 1.713 18.024 -13.039 1.00 63.41 139 VAL A C 1
ATOM 1120 O O . VAL A 1 139 ? 1.360 19.152 -13.383 1.00 63.41 139 VAL A O 1
ATOM 1123 N N . LEU A 1 140 ? 0.861 17.151 -12.494 1.00 52.09 140 LEU A N 1
ATOM 1124 C CA . LEU A 1 140 ? -0.552 17.426 -12.211 1.00 52.09 140 LEU A CA 1
ATOM 1125 C C . LEU A 1 140 ? -0.707 18.580 -11.198 1.00 52.09 140 LEU A C 1
ATOM 1127 O O . LEU A 1 140 ? -0.803 18.378 -9.980 1.00 52.09 140 LEU A O 1
ATOM 1131 N N . GLY A 1 141 ? -0.765 19.814 -11.704 1.00 51.03 141 GLY A N 1
ATOM 1132 C CA . GLY A 1 141 ? -1.031 21.017 -10.911 1.00 51.03 141 GLY A CA 1
ATOM 1133 C C . GLY A 1 141 ? -0.240 22.278 -11.258 1.00 51.03 141 GLY A C 1
ATOM 1134 O O . GLY A 1 141 ? -0.394 23.249 -10.526 1.00 51.03 141 GLY A O 1
ATOM 1135 N N . GLN A 1 142 ? 0.572 22.310 -12.317 1.00 39.19 142 GLN A N 1
ATOM 1136 C CA . GLN A 1 142 ? 1.040 23.585 -12.872 1.00 39.19 142 GLN A CA 1
ATOM 1137 C C . GLN A 1 142 ? 0.082 24.000 -13.989 1.00 39.19 142 GLN A C 1
ATOM 1139 O O . GLN A 1 142 ? 0.094 23.420 -15.071 1.00 39.19 142 GLN A O 1
ATOM 1144 N N . ALA A 1 143 ? -0.787 24.977 -13.716 1.00 36.12 143 ALA A N 1
ATOM 1145 C CA . ALA A 1 143 ? -1.404 25.722 -14.806 1.00 36.12 143 ALA A CA 1
ATOM 1146 C C . ALA A 1 143 ? -0.272 26.386 -15.615 1.00 36.12 143 ALA A C 1
ATOM 1148 O O . ALA A 1 143 ? 0.701 26.838 -14.998 1.00 36.12 143 ALA A O 1
ATOM 1149 N N . PRO A 1 144 ? -0.352 26.457 -16.957 1.00 37.78 144 PRO A N 1
ATOM 1150 C CA . PRO A 1 144 ? 0.556 27.318 -17.700 1.00 37.78 144 PRO A CA 1
ATOM 1151 C C . PRO A 1 144 ? 0.457 28.723 -17.105 1.00 37.78 144 PRO A C 1
ATOM 1153 O O . PRO A 1 144 ? -0.636 29.157 -16.736 1.00 37.78 144 PRO A O 1
ATOM 1156 N N . ALA A 1 145 ? 1.587 29.421 -16.988 1.00 41.25 145 ALA A N 1
ATOM 1157 C CA . ALA A 1 145 ? 1.617 30.831 -16.623 1.00 41.25 145 ALA A CA 1
ATOM 1158 C C . ALA A 1 145 ? 0.936 31.649 -17.735 1.00 41.25 145 ALA A C 1
ATOM 1160 O O . ALA A 1 145 ? 1.589 32.285 -18.554 1.00 41.25 145 ALA A O 1
ATOM 1161 N N . GLN A 1 146 ? -0.391 31.586 -17.818 1.00 38.31 146 GLN A N 1
ATOM 1162 C CA . GLN A 1 146 ? -1.168 32.569 -18.545 1.00 38.31 146 GLN A CA 1
ATOM 1163 C C . GLN A 1 146 ? -1.067 33.853 -17.734 1.00 38.31 146 GLN A C 1
ATOM 1165 O O . GLN A 1 146 ? -1.402 33.877 -16.549 1.00 38.31 146 GLN A O 1
ATOM 1170 N N . ALA A 1 147 ? -0.504 34.877 -18.372 1.00 35.06 147 ALA A N 1
ATOM 1171 C CA . ALA A 1 147 ? -0.307 36.201 -17.817 1.00 35.06 147 ALA A CA 1
ATOM 1172 C C . ALA A 1 147 ? -1.577 36.655 -17.089 1.00 35.06 147 ALA A C 1
ATOM 1174 O O . ALA A 1 147 ? -2.612 36.901 -17.707 1.00 35.06 147 ALA A O 1
ATOM 1175 N N . TYR A 1 148 ? -1.501 36.733 -15.762 1.00 28.67 148 TYR A N 1
ATOM 1176 C CA . TYR A 1 148 ? -2.568 37.300 -14.959 1.00 28.67 148 TYR A CA 1
ATOM 1177 C C . TYR A 1 148 ? -2.532 38.813 -15.185 1.00 28.67 148 TYR A C 1
ATOM 1179 O O . TYR A 1 148 ? -1.766 39.530 -14.543 1.00 28.67 148 TYR A O 1
ATOM 1187 N N . SER A 1 149 ? -3.310 39.309 -16.147 1.00 35.97 149 SER A N 1
ATOM 1188 C CA . SER A 1 149 ? -3.643 40.731 -16.193 1.00 35.97 149 SER A CA 1
ATOM 1189 C C . SER A 1 149 ? -4.474 41.046 -14.945 1.00 35.97 149 SER A C 1
ATOM 1191 O O . SER A 1 149 ? -5.461 40.351 -14.693 1.00 35.97 149 SER A O 1
ATOM 1193 N N . PRO A 1 150 ? -4.100 42.045 -14.129 1.00 35.44 150 PRO A N 1
ATOM 1194 C CA . PRO A 1 150 ? -4.843 42.342 -12.916 1.00 35.44 150 PRO A CA 1
ATOM 1195 C C . PRO A 1 150 ? -6.202 42.936 -13.301 1.00 35.44 150 PRO A C 1
ATOM 1197 O O . PRO A 1 150 ? -6.289 44.076 -13.754 1.00 35.44 150 PRO A O 1
ATOM 1200 N N . ALA A 1 151 ? -7.270 42.154 -13.142 1.00 35.84 151 ALA A N 1
ATOM 1201 C CA . ALA A 1 151 ? -8.627 42.676 -13.189 1.00 35.84 151 ALA A CA 1
ATOM 1202 C C . ALA A 1 151 ? -8.879 43.532 -11.937 1.00 35.84 151 ALA A C 1
ATOM 1204 O O . ALA A 1 151 ? -8.506 43.158 -10.823 1.00 35.84 151 ALA A O 1
ATOM 1205 N N . ALA A 1 152 ? -9.467 44.704 -12.164 1.00 36.59 152 ALA A N 1
ATOM 1206 C CA . ALA A 1 152 ? -9.636 45.787 -11.211 1.00 36.59 152 ALA A CA 1
ATOM 1207 C C . ALA A 1 152 ? -10.314 45.368 -9.894 1.00 36.59 152 ALA A C 1
ATOM 1209 O O . ALA A 1 152 ? -11.224 44.542 -9.849 1.00 36.59 152 ALA A O 1
ATOM 1210 N N . SER A 1 153 ? -9.868 46.004 -8.814 1.00 35.12 153 SER A N 1
ATOM 1211 C CA . SER A 1 153 ? -10.425 45.907 -7.469 1.00 35.12 153 SER A CA 1
ATOM 1212 C C . SER A 1 153 ? -11.896 46.335 -7.431 1.00 35.12 153 SER A C 1
ATOM 1214 O O . SER A 1 153 ? -12.196 47.512 -7.637 1.00 35.12 153 SER A O 1
ATOM 1216 N N . HIS A 1 154 ? -12.796 45.415 -7.079 1.00 37.94 154 HIS A N 1
ATOM 1217 C CA . HIS A 1 154 ? -14.139 45.752 -6.606 1.00 37.94 154 HIS A CA 1
ATOM 1218 C C . HIS A 1 154 ? -14.219 45.582 -5.079 1.00 37.94 154 HIS A C 1
ATOM 1220 O O . HIS A 1 154 ? -13.793 44.547 -4.560 1.00 37.94 154 HIS A O 1
ATOM 1226 N N . PRO A 1 155 ? -14.741 46.574 -4.336 1.00 37.94 155 PRO A N 1
ATOM 1227 C CA . PRO A 1 155 ? -14.847 46.499 -2.885 1.00 37.94 155 PRO A CA 1
ATOM 1228 C C . PRO A 1 155 ? -16.100 45.713 -2.465 1.00 37.94 155 PRO A C 1
ATOM 1230 O O . PRO A 1 155 ? -17.192 45.986 -2.958 1.00 37.94 155 PRO A O 1
ATOM 1233 N N . GLY A 1 156 ? -15.960 44.787 -1.505 1.00 50.75 156 GLY A N 1
ATOM 1234 C CA . GLY A 1 156 ? -17.087 44.383 -0.648 1.00 50.75 156 GLY A CA 1
ATOM 1235 C C . GLY A 1 156 ? -17.563 42.925 -0.664 1.00 50.75 156 GLY A C 1
ATOM 1236 O O . GLY A 1 156 ? -18.770 42.709 -0.628 1.00 50.75 156 GLY A O 1
ATOM 1237 N N . VAL A 1 157 ? -16.681 41.917 -0.622 1.00 43.34 157 VAL A N 1
ATOM 1238 C CA . VAL A 1 157 ? -17.105 40.531 -0.312 1.00 43.34 157 VAL A CA 1
ATOM 1239 C C . VAL A 1 157 ? -16.461 40.058 1.001 1.00 43.34 157 VAL A C 1
ATOM 1241 O O . VAL A 1 157 ? -15.235 40.109 1.115 1.00 43.34 157 VAL A O 1
ATOM 1244 N N . PRO A 1 158 ? -17.237 39.618 2.014 1.00 40.59 158 PRO A N 1
ATOM 1245 C CA . PRO A 1 158 ? -16.688 39.159 3.287 1.00 40.59 158 PRO A CA 1
ATOM 1246 C C . PRO A 1 158 ? -15.943 37.823 3.140 1.00 40.59 158 PRO A C 1
ATOM 1248 O O . PRO A 1 158 ? -16.355 36.932 2.399 1.00 40.59 158 PRO A O 1
ATOM 1251 N N . LEU A 1 159 ? -14.860 37.680 3.909 1.00 46.12 159 LEU A N 1
ATOM 1252 C CA . LEU A 1 159 ? -13.802 36.661 3.807 1.00 46.12 159 LEU A CA 1
ATOM 1253 C C . LEU A 1 159 ? -14.226 35.197 4.091 1.00 46.12 159 LEU A C 1
ATOM 1255 O O . LEU A 1 159 ? -13.359 34.354 4.286 1.00 46.12 159 LEU A O 1
ATOM 1259 N N . ASN A 1 160 ? -15.523 34.873 4.166 1.00 46.69 160 ASN A N 1
ATOM 1260 C CA . ASN A 1 160 ? -15.990 33.558 4.637 1.00 46.69 160 ASN A CA 1
ATOM 1261 C C . ASN A 1 160 ? -17.232 32.994 3.917 1.00 46.69 160 ASN A C 1
ATOM 1263 O O . ASN A 1 160 ? -18.004 32.237 4.505 1.00 46.69 160 ASN A O 1
ATOM 1267 N N . ALA A 1 161 ? -17.438 33.322 2.639 1.00 39.88 161 ALA A N 1
ATOM 1268 C CA . ALA A 1 161 ? -18.431 32.616 1.827 1.00 39.88 161 ALA A CA 1
ATOM 1269 C C . ALA A 1 161 ? -17.859 31.275 1.309 1.00 39.88 161 ALA A C 1
ATOM 1271 O O . ALA A 1 161 ? -16.732 31.258 0.806 1.00 39.88 161 ALA A O 1
ATOM 1272 N N . PRO A 1 162 ? -18.596 30.148 1.398 1.00 43.25 162 PRO A N 1
ATOM 1273 C CA . PRO A 1 162 ? -18.200 28.922 0.713 1.00 43.25 162 PRO A CA 1
ATOM 1274 C C . PRO A 1 162 ? -18.156 29.165 -0.807 1.00 43.25 162 PRO A C 1
ATOM 1276 O O . PRO A 1 162 ? -18.969 29.940 -1.320 1.00 43.25 162 PRO A O 1
ATOM 1279 N N . PRO A 1 163 ? -17.226 28.531 -1.546 1.00 47.06 163 PRO A N 1
ATOM 1280 C CA . PRO A 1 163 ? -17.142 28.710 -2.990 1.00 47.06 163 PRO A CA 1
ATOM 1281 C C . PRO A 1 163 ? -18.456 28.271 -3.660 1.00 47.06 163 PRO A C 1
ATOM 1283 O O . PRO A 1 163 ? -19.067 27.294 -3.211 1.00 47.06 163 PRO A O 1
ATOM 1286 N N . PRO A 1 164 ? -18.910 28.968 -4.719 1.00 39.28 164 PRO A N 1
ATOM 1287 C CA . PRO A 1 164 ? -20.158 28.630 -5.382 1.00 39.28 164 PRO A CA 1
ATOM 1288 C C . PRO A 1 164 ? -20.072 27.221 -5.974 1.00 39.28 164 PRO A C 1
ATOM 1290 O O . PRO A 1 164 ? -19.078 26.849 -6.603 1.00 39.28 164 PRO A O 1
ATOM 1293 N N . LEU A 1 165 ? -21.132 26.437 -5.767 1.00 34.31 165 LEU A N 1
ATOM 1294 C CA . LEU A 1 165 ? -21.325 25.163 -6.450 1.00 34.31 165 LEU A CA 1
ATOM 1295 C C . LEU A 1 165 ? -21.373 25.441 -7.952 1.00 34.31 165 LEU A C 1
ATOM 1297 O O . LEU A 1 165 ? -22.312 26.059 -8.451 1.00 34.31 165 LEU A O 1
ATOM 1301 N N . ILE A 1 166 ? -20.344 24.994 -8.666 1.00 39.44 166 ILE A N 1
ATOM 1302 C CA . ILE A 1 166 ? -20.333 25.006 -10.124 1.00 39.44 166 ILE A CA 1
ATOM 1303 C C . ILE A 1 166 ? -21.451 24.058 -10.563 1.00 39.44 166 ILE A C 1
ATOM 1305 O O . ILE A 1 166 ? -21.375 22.851 -10.326 1.00 39.44 166 ILE A O 1
ATOM 1309 N N . ALA A 1 167 ? -22.515 24.607 -11.148 1.00 34.12 167 ALA A N 1
ATOM 1310 C CA . ALA A 1 167 ? -23.582 23.818 -11.738 1.00 34.12 167 ALA A CA 1
ATOM 1311 C C . ALA A 1 167 ? -22.992 23.000 -12.896 1.00 34.12 167 ALA A C 1
ATOM 1313 O O . ALA A 1 167 ? -22.631 23.547 -13.936 1.00 34.12 167 ALA A O 1
ATOM 1314 N N . ALA A 1 168 ? -22.852 21.691 -12.697 1.00 38.47 168 ALA A N 1
ATOM 1315 C CA . ALA A 1 168 ? -22.484 20.772 -13.759 1.00 38.47 168 ALA A CA 1
ATOM 1316 C C . ALA A 1 168 ? -23.666 20.662 -14.733 1.00 38.47 168 ALA A C 1
ATOM 1318 O O . ALA A 1 168 ? -24.684 20.046 -14.417 1.00 38.47 168 ALA A O 1
ATOM 1319 N N . SER A 1 169 ? -23.543 21.259 -15.918 1.00 38.00 169 SER A N 1
ATOM 1320 C CA . SER A 1 169 ? -24.379 20.892 -17.055 1.00 38.00 169 SER A CA 1
ATOM 1321 C C . SER A 1 169 ? -23.985 19.480 -17.494 1.00 38.00 169 SER A C 1
ATOM 1323 O O . SER A 1 169 ? -22.853 19.207 -17.889 1.00 38.00 169 SER A O 1
ATOM 1325 N N . ALA A 1 170 ? -24.919 18.550 -17.335 1.00 40.12 170 ALA A N 1
ATOM 1326 C CA . ALA A 1 170 ? -24.728 17.142 -17.628 1.00 40.12 170 ALA A CA 1
ATOM 1327 C C . ALA A 1 170 ? -24.766 16.852 -19.136 1.00 40.12 170 ALA A C 1
ATOM 1329 O O . ALA A 1 170 ? -25.574 17.405 -19.880 1.00 40.12 170 ALA A O 1
ATOM 1330 N N . THR A 1 171 ? -24.004 15.846 -19.554 1.00 35.25 171 THR A N 1
ATOM 1331 C CA . THR A 1 171 ? -24.515 14.848 -20.502 1.00 35.25 171 THR A CA 1
ATOM 1332 C C . THR A 1 171 ? -23.988 13.477 -20.062 1.00 35.25 171 THR A C 1
ATOM 1334 O O . THR A 1 171 ? -22.783 13.349 -19.839 1.00 35.25 171 THR A O 1
ATOM 1337 N N . PRO A 1 172 ? -24.845 12.457 -19.856 1.00 41.75 172 PRO A N 1
ATOM 1338 C CA . PRO A 1 172 ? -24.384 11.118 -19.497 1.00 41.75 172 PRO A CA 1
ATOM 1339 C C . PRO A 1 172 ? -23.606 10.494 -20.667 1.00 41.75 172 PRO A C 1
ATOM 1341 O O . PRO A 1 172 ? -24.045 10.638 -21.810 1.00 41.75 172 PRO A O 1
ATOM 1344 N N . PRO A 1 173 ? -22.500 9.765 -20.433 1.00 42.62 173 PRO A N 1
ATOM 1345 C CA . PRO A 1 173 ? -21.889 8.971 -21.490 1.00 42.62 173 PRO A CA 1
ATOM 1346 C C . PRO A 1 173 ? -22.847 7.837 -21.882 1.00 42.62 173 PRO A C 1
ATOM 1348 O O . PRO A 1 173 ? -23.256 7.036 -21.038 1.00 42.62 173 PRO A O 1
ATOM 1351 N N . GLN A 1 174 ? -23.227 7.783 -23.160 1.00 47.44 174 GLN A N 1
ATOM 1352 C CA . GLN A 1 174 ? -23.986 6.665 -23.718 1.00 47.44 174 GLN A CA 1
ATOM 1353 C C . GLN A 1 174 ? -23.187 5.364 -23.566 1.00 47.44 174 GLN A C 1
ATOM 1355 O O . GLN A 1 174 ? -21.973 5.333 -23.773 1.00 47.44 174 GLN A O 1
ATOM 1360 N N . SER A 1 175 ? -23.877 4.285 -23.191 1.00 48.69 175 SER A N 1
ATOM 1361 C CA . SER A 1 175 ? -23.298 2.944 -23.117 1.00 48.69 175 SER A CA 1
ATOM 1362 C C . SER A 1 175 ? -22.734 2.521 -24.483 1.00 48.69 175 SER A C 1
ATOM 1364 O O . SER A 1 175 ? -23.367 2.799 -25.503 1.00 48.69 175 SER A O 1
ATOM 1366 N N . PRO A 1 176 ? -21.572 1.845 -24.540 1.00 43.19 176 PRO A N 1
ATOM 1367 C CA . PRO A 1 176 ? -21.028 1.367 -25.805 1.00 43.19 176 PRO A CA 1
ATOM 1368 C C . PRO A 1 176 ? -21.945 0.305 -26.429 1.00 43.19 176 PRO A C 1
ATOM 1370 O O . PRO A 1 176 ? -22.577 -0.483 -25.723 1.00 43.19 176 PRO A O 1
ATOM 1373 N N . ALA A 1 177 ? -22.010 0.303 -27.763 1.00 52.34 177 ALA A N 1
ATOM 1374 C CA . ALA A 1 177 ? -22.833 -0.608 -28.551 1.00 52.34 177 ALA A CA 1
ATOM 1375 C C . ALA A 1 177 ? -22.500 -2.095 -28.271 1.00 52.34 177 ALA A C 1
ATOM 1377 O O . ALA A 1 177 ? -21.338 -2.425 -28.003 1.00 52.34 177 ALA A O 1
ATOM 1378 N N . PRO A 1 178 ? -23.494 -3.003 -28.358 1.00 49.59 178 PRO A N 1
ATOM 1379 C CA . PRO A 1 178 ? -23.372 -4.409 -27.953 1.00 49.59 178 PRO A CA 1
ATOM 1380 C C . PRO A 1 178 ? -22.275 -5.217 -28.674 1.00 49.59 178 PRO A C 1
ATOM 1382 O O . PRO A 1 178 ? -21.806 -6.210 -28.118 1.00 49.59 178 PRO A O 1
ATOM 1385 N N . ASP A 1 179 ? -21.794 -4.774 -29.840 1.00 51.91 179 ASP A N 1
ATOM 1386 C CA . ASP A 1 179 ? -20.747 -5.470 -30.608 1.00 51.91 179 ASP A CA 1
ATOM 1387 C C . ASP A 1 179 ? -19.380 -5.529 -29.901 1.00 51.91 179 ASP A C 1
ATOM 1389 O O . ASP A 1 179 ? -18.639 -6.506 -30.039 1.00 51.91 179 ASP A O 1
ATOM 1393 N N . VAL A 1 180 ? -19.038 -4.531 -29.077 1.00 51.66 180 VAL A N 1
ATOM 1394 C CA . VAL A 1 180 ? -17.708 -4.458 -28.436 1.00 51.66 180 VAL A CA 1
ATOM 1395 C C . VAL A 1 180 ? -17.531 -5.548 -27.370 1.00 51.66 180 VAL A C 1
ATOM 1397 O O . VAL A 1 180 ? -16.430 -6.061 -27.163 1.00 51.66 180 VAL A O 1
ATOM 1400 N N . LEU A 1 181 ? -18.621 -5.965 -26.720 1.00 43.31 181 LEU A N 1
ATOM 1401 C CA . LEU A 1 181 ? -18.596 -7.030 -25.713 1.00 43.31 181 LEU A CA 1
ATOM 1402 C C . LEU A 1 181 ? -18.483 -8.430 -26.330 1.00 43.31 181 LEU A C 1
ATOM 1404 O O . LEU A 1 181 ? -18.037 -9.357 -25.650 1.00 43.31 181 LEU A O 1
ATOM 1408 N N . GLN A 1 182 ? -18.857 -8.595 -27.601 1.00 48.94 182 GLN A N 1
ATOM 1409 C CA . GLN A 1 182 ? -18.807 -9.883 -28.291 1.00 48.94 182 GLN A CA 1
ATOM 1410 C C . GLN A 1 182 ? -17.409 -10.181 -28.856 1.00 48.94 182 GLN A C 1
ATOM 1412 O O . GLN A 1 182 ? -16.972 -11.333 -28.817 1.00 48.94 182 GLN A O 1
ATOM 1417 N N . ALA A 1 183 ? -16.658 -9.148 -29.254 1.00 53.78 183 ALA A N 1
ATOM 1418 C CA . ALA A 1 183 ? -15.268 -9.275 -29.706 1.00 53.78 183 ALA A CA 1
ATOM 1419 C C . ALA A 1 183 ? -14.304 -9.762 -28.603 1.00 53.78 183 ALA A C 1
ATOM 1421 O O . ALA A 1 183 ? -13.337 -10.460 -28.891 1.00 53.78 183 ALA A O 1
ATOM 1422 N N . LEU A 1 184 ? -14.590 -9.463 -27.330 1.00 51.19 184 LEU A N 1
ATOM 1423 C CA . LEU A 1 184 ? -13.760 -9.871 -26.186 1.00 51.19 184 LEU A CA 1
ATOM 1424 C C . LEU A 1 184 ? -14.002 -11.317 -25.716 1.00 51.19 184 LEU A C 1
ATOM 1426 O O . LEU A 1 184 ? -13.297 -11.792 -24.827 1.00 51.19 184 LEU A O 1
ATOM 1430 N N . ARG A 1 185 ? -15.001 -12.018 -26.274 1.00 50.09 185 ARG A N 1
ATOM 1431 C CA . ARG A 1 185 ? -15.337 -13.409 -25.910 1.00 50.09 185 ARG A CA 1
ATOM 1432 C C . ARG A 1 185 ? -14.767 -14.460 -26.868 1.00 50.09 185 ARG A C 1
ATOM 1434 O O . ARG A 1 185 ? -14.911 -15.648 -26.593 1.00 50.09 185 ARG A O 1
ATOM 1441 N N . GLN A 1 186 ? -14.150 -14.055 -27.976 1.00 48.38 186 GLN A N 1
ATOM 1442 C CA . GLN A 1 186 ? -13.575 -14.982 -28.954 1.00 48.38 186 GLN A CA 1
ATOM 1443 C C . GLN A 1 186 ? -12.148 -15.385 -28.528 1.00 48.38 186 GLN A C 1
ATOM 1445 O O . GLN A 1 186 ? -11.340 -14.501 -28.229 1.00 48.38 186 GLN A O 1
ATOM 1450 N N . PRO A 1 187 ? -11.804 -16.687 -28.485 1.00 49.00 187 PRO A N 1
ATOM 1451 C CA . PRO A 1 187 ? -10.423 -17.115 -28.280 1.00 49.00 187 PRO A CA 1
ATOM 1452 C C . PRO A 1 187 ? -9.545 -16.731 -29.490 1.00 49.00 187 PRO A C 1
ATOM 1454 O O . PRO A 1 187 ? -10.051 -16.643 -30.611 1.00 49.00 187 PRO A O 1
ATOM 1457 N N . PRO A 1 188 ? -8.233 -16.494 -29.294 1.00 52.16 188 PRO A N 1
ATOM 1458 C CA . PRO A 1 188 ? -7.339 -16.078 -30.372 1.00 52.16 188 PRO A CA 1
ATOM 1459 C C . PRO A 1 188 ? -7.200 -17.168 -31.452 1.00 52.16 188 PRO A C 1
ATOM 1461 O O . PRO A 1 188 ? -7.242 -18.359 -31.127 1.00 52.16 188 PRO A O 1
ATOM 1464 N N . PRO A 1 189 ? -7.007 -16.792 -32.732 1.00 49.53 189 PRO A N 1
ATOM 1465 C CA . PRO A 1 189 ? -6.873 -17.756 -33.817 1.00 49.53 189 PRO A CA 1
ATOM 1466 C C . PRO A 1 189 ? -5.597 -18.592 -33.655 1.00 49.53 189 PRO A C 1
ATOM 1468 O O . PRO A 1 189 ? -4.512 -18.064 -33.406 1.00 49.53 189 PRO A O 1
ATOM 1471 N N . MET A 1 190 ? -5.734 -19.911 -33.809 1.00 47.50 190 MET A N 1
ATOM 1472 C CA . MET A 1 190 ? -4.610 -20.845 -33.792 1.00 47.50 190 MET A CA 1
ATOM 1473 C C . MET A 1 190 ? -3.722 -20.643 -35.023 1.00 47.50 190 MET A C 1
ATOM 1475 O O . MET A 1 190 ? -4.187 -20.727 -36.159 1.00 47.50 190 MET A O 1
ATOM 1479 N N . VAL A 1 191 ? -2.429 -20.412 -34.794 1.00 51.44 191 VAL A N 1
ATOM 1480 C CA . VAL A 1 191 ? -1.411 -20.359 -35.848 1.00 51.44 191 VAL A CA 1
ATOM 1481 C C . VAL A 1 191 ? -1.161 -21.783 -36.351 1.00 51.44 191 VAL A C 1
ATOM 1483 O O . VAL A 1 191 ? -0.761 -22.659 -35.586 1.00 51.44 191 VAL A O 1
ATOM 1486 N N . ALA A 1 192 ? -1.425 -22.024 -37.635 1.00 46.88 192 ALA A N 1
ATOM 1487 C CA . ALA A 1 192 ? -1.137 -23.293 -38.289 1.00 46.88 192 ALA A CA 1
ATOM 1488 C C . ALA A 1 192 ? 0.384 -23.505 -38.398 1.00 46.88 192 ALA A C 1
ATOM 1490 O O . ALA A 1 192 ? 1.098 -22.665 -38.945 1.00 46.88 192 ALA A O 1
ATOM 1491 N N . ASN A 1 193 ? 0.867 -24.642 -37.890 1.00 41.56 193 ASN A N 1
ATOM 1492 C CA . ASN A 1 193 ? 2.250 -25.090 -38.041 1.00 41.56 193 ASN A CA 1
ATOM 1493 C C . ASN A 1 193 ? 2.616 -25.226 -39.527 1.00 41.56 193 ASN A C 1
ATOM 1495 O O . ASN A 1 193 ? 2.093 -26.091 -40.233 1.00 41.56 193 ASN A O 1
ATOM 1499 N N . GLY A 1 194 ? 3.556 -24.395 -39.978 1.00 39.88 194 GLY A N 1
ATOM 1500 C CA . GLY A 1 194 ? 4.263 -24.585 -41.237 1.00 39.88 194 GLY A CA 1
ATOM 1501 C C . GLY A 1 194 ? 5.147 -25.829 -41.164 1.00 39.88 194 GLY A C 1
ATOM 1502 O O . GLY A 1 194 ? 5.938 -25.991 -40.236 1.00 39.88 194 GLY A O 1
ATOM 1503 N N . LYS A 1 195 ? 4.978 -26.719 -42.143 1.00 39.28 195 LYS A N 1
ATOM 1504 C CA . LYS A 1 195 ? 5.826 -27.890 -42.372 1.00 39.28 195 LYS A CA 1
ATOM 1505 C C . LYS A 1 195 ? 7.263 -27.444 -42.645 1.00 39.28 195 LYS A C 1
ATOM 1507 O O . LYS A 1 195 ? 7.491 -26.622 -43.527 1.00 39.28 195 LYS A O 1
ATOM 1512 N N . ILE A 1 196 ? 8.202 -28.035 -41.917 1.00 42.47 196 ILE A N 1
ATOM 1513 C CA . ILE A 1 196 ? 9.628 -28.023 -42.238 1.00 42.47 196 ILE A CA 1
ATOM 1514 C C . ILE A 1 196 ? 9.835 -29.123 -43.290 1.00 42.47 196 ILE A C 1
ATOM 1516 O O . ILE A 1 196 ? 9.471 -30.275 -43.038 1.00 42.47 196 ILE A O 1
ATOM 1520 N N . GLN A 1 197 ? 10.333 -28.752 -44.471 1.00 43.78 197 GLN A N 1
ATOM 1521 C CA . GLN A 1 197 ? 11.094 -29.652 -45.343 1.00 43.78 197 GLN A CA 1
ATOM 1522 C C . GLN A 1 197 ? 12.575 -29.432 -45.064 1.00 43.78 197 GLN A C 1
ATOM 1524 O O . GLN A 1 197 ? 12.940 -28.255 -44.837 1.00 43.78 197 GLN A O 1
#

InterPro domains:
  IPR000242 Tyrosine-specific protein phosphatase, PTPase domain [PF00102] (7-105)
  IPR000242 Tyrosine-specific protein phosphatase, PTPase domain [PR00700] (8-25)
  IPR000242 Tyro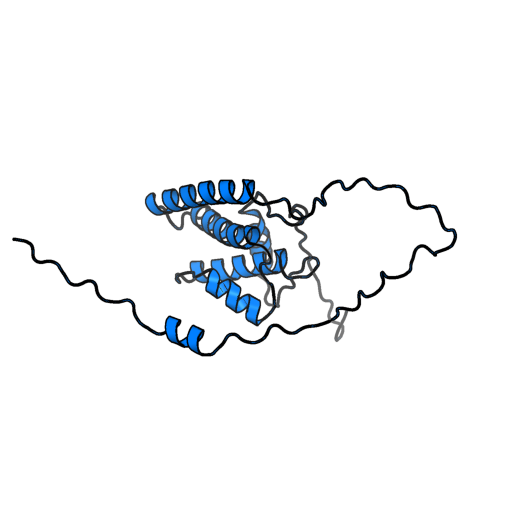sine-specific protein phosphatase, PTPase domain [PR00700] (43-61)
  IPR000242 Tyrosine-specific protein phosphatase, PTPase domain [PR00700] (74-89)
  IPR000242 Tyrosine-specific protein phosphatase, PTPase domain [PR00700] (90-100)
  IPR000242 Tyrosine-specific protein phosphatase, PTPase domain [PS50055] (1-107)
  IPR000387 Tyrosine-specific protein phosphatases domain [PS50056] (25-98)
  IPR003595 Protein-tyrosine phosphatase, catalytic [SM00404] (9-106)
  IPR016130 Protein-tyrosine phosphatase, active site [PS00383] (46-56)
  IPR029021 Protein-tyrosine phosphatase-like [G3DSA:3.90.190.10] (1-115)
  IPR029021 Protein-tyrosine phosphatase-like [SSF52799] (3-115)
  IPR052782 Oocyte-to-zygote transition regulator [PTHR46163] (3-129)

Secondary structure (DSSP, 8-state):
--STTPPPP----------SSS--S-SSHHHHHHHHHTT-SSPPP---SSSSHHHHHHHHHHHHHHHHHTTPPP-HHHHHHHHHHHSTT-S-SHHHHHHHHHHHHHHHHHTTS---HHHHHHHHHHHHHHHHHHHHS--TT---------PPPPP---TTPPPP-------PPPPPPTHHHHHTTSPPPPPP-PPP-

Organism: Cylicostephanus goldi (NCBI:txid71465)

Radius of gyration: 24.2 Å; chains: 1; bounding box: 43×76×76 Å

Foldseek 3Di:
DDDPPDDDDDDDDDDPQADPPAGDPDLAPLVVVVVVPVPDPDDDDDADPVCAAPVLLSQLLVVQLVCVVVVHDDDSVVSSVVVCVVPNCHNPDPNSSVSSVVSSVVVCVVVVVDDDPVVVVVVVVVVVVVVVVVVPDDDPDDDPPPPPDDDDDDDDDDPDDDDDDDPDPDDDDDDDDPVVVVVVPDDDDDDDDDDDD

Sequence (197 aa):
MVKNGQRLFVKHHRWKTWPDKTVPKSLLAVFRILQVVRGTSRPIVIHCSAGIGRTGSVVAIEMGLQTLLAGQKLNLLDVCRKIRDQRMHSVQVEVQYVYVAEALCEYGKAMEYWKDPELLQMFTKFKASFDDYVSKLPVLGQAPAQAYSPAASHPGVPLNAPPPLIAASATPPQSPAPDVLQALRQPPPMVANGKIQ

pLDDT: mean 75.55, std 22.76, range [28.67, 98.38]